Protein AF-A0A6J7JV85-F1 (afdb_monomer)

Organism: NCBI:txid449393

Structure (mmCIF, N/CA/C/O backbone):
data_AF-A0A6J7JV85-F1
#
_entry.id   AF-A0A6J7JV85-F1
#
loop_
_atom_site.group_PDB
_atom_site.id
_atom_site.type_symbol
_atom_site.label_atom_id
_atom_site.label_alt_id
_atom_site.label_comp_id
_atom_site.label_asym_id
_atom_site.label_entity_id
_atom_site.label_seq_id
_atom_site.pdbx_PDB_ins_code
_atom_site.Cartn_x
_atom_site.Cartn_y
_atom_site.Cartn_z
_atom_site.occupancy
_atom_site.B_iso_or_equiv
_atom_site.auth_seq_id
_atom_site.auth_comp_id
_atom_site.auth_asym_id
_atom_site.auth_atom_id
_atom_site.pdbx_PDB_model_num
ATOM 1 N N . MET A 1 1 ? 16.398 16.541 8.990 1.00 49.69 1 MET A N 1
ATOM 2 C CA . MET A 1 1 ? 16.883 16.061 7.675 1.00 49.69 1 MET A CA 1
ATOM 3 C C . MET A 1 1 ? 17.663 14.785 7.930 1.00 49.69 1 MET A C 1
ATOM 5 O O . MET A 1 1 ? 18.345 14.741 8.938 1.00 49.69 1 MET A O 1
ATOM 9 N N . SER A 1 2 ? 17.486 13.748 7.109 1.00 55.44 2 SER A N 1
ATOM 10 C CA . SER A 1 2 ? 18.212 12.475 7.261 1.00 55.44 2 SER A CA 1
ATOM 11 C C . SER A 1 2 ? 19.706 12.682 7.003 1.00 55.44 2 SER A C 1
ATOM 13 O O . SER A 1 2 ? 20.049 13.284 5.987 1.00 55.44 2 SER A O 1
ATOM 15 N N . ASP A 1 3 ? 20.567 12.156 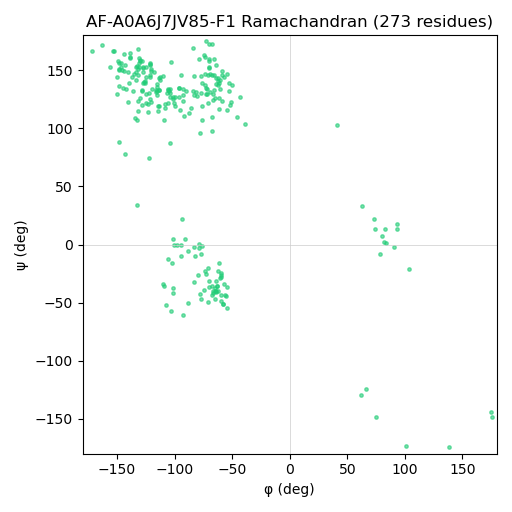7.876 1.00 88.62 3 ASP A N 1
ATOM 16 C CA . ASP A 1 3 ? 22.034 12.201 7.736 1.00 88.62 3 ASP A CA 1
ATOM 17 C C . ASP A 1 3 ? 22.578 11.194 6.702 1.00 88.62 3 ASP A C 1
ATOM 19 O O . ASP A 1 3 ? 23.782 11.135 6.456 1.00 88.62 3 ASP A O 1
ATOM 23 N N . VAL A 1 4 ? 21.703 10.398 6.075 1.00 89.38 4 VAL A N 1
ATOM 24 C CA . VAL A 1 4 ? 22.063 9.410 5.044 1.00 89.38 4 VAL A CA 1
ATOM 25 C C . VAL A 1 4 ? 21.275 9.608 3.739 1.00 89.38 4 VAL A C 1
ATOM 27 O O . VAL A 1 4 ? 20.143 10.116 3.787 1.00 89.38 4 VAL A O 1
ATOM 30 N N . PRO A 1 5 ? 21.838 9.203 2.575 1.00 90.75 5 PRO A N 1
ATOM 31 C CA . PRO A 1 5 ? 21.164 9.290 1.280 1.00 90.75 5 PRO A CA 1
ATOM 32 C C . PRO A 1 5 ? 19.852 8.503 1.240 1.00 90.75 5 PRO A C 1
ATOM 34 O O . PRO A 1 5 ? 19.714 7.457 1.872 1.00 90.75 5 PRO A O 1
ATOM 37 N N . ARG A 1 6 ? 18.898 8.988 0.440 1.00 88.88 6 ARG A N 1
ATOM 38 C CA . ARG A 1 6 ? 17.656 8.272 0.130 1.00 88.88 6 ARG A CA 1
ATOM 39 C C . ARG A 1 6 ? 17.746 7.705 -1.280 1.00 88.88 6 ARG A C 1
ATOM 41 O O . ARG A 1 6 ? 18.130 8.426 -2.199 1.00 88.88 6 ARG A O 1
ATOM 48 N N . LEU A 1 7 ? 17.372 6.437 -1.440 1.00 91.12 7 LEU A N 1
ATOM 49 C CA . LEU A 1 7 ? 17.218 5.827 -2.758 1.00 91.12 7 LEU A CA 1
ATOM 50 C C . LEU A 1 7 ? 16.147 6.593 -3.546 1.00 91.12 7 LEU A C 1
ATOM 52 O O . LEU A 1 7 ? 15.097 6.918 -2.991 1.00 91.12 7 LEU A O 1
ATOM 56 N N . LEU A 1 8 ? 16.436 6.906 -4.811 1.00 92.19 8 LEU A N 1
ATOM 57 C CA . LEU A 1 8 ? 15.551 7.716 -5.650 1.00 92.19 8 LEU A CA 1
ATOM 58 C C . LEU A 1 8 ? 14.839 6.892 -6.731 1.00 92.19 8 LEU A C 1
ATOM 60 O O . LEU A 1 8 ? 13.634 7.024 -6.861 1.00 92.19 8 LEU A O 1
ATOM 64 N N . HIS A 1 9 ? 15.573 6.117 -7.528 1.00 94.50 9 HIS A N 1
ATOM 65 C CA . HIS A 1 9 ? 15.080 5.139 -8.514 1.00 94.50 9 HIS A CA 1
ATOM 66 C C . HIS A 1 9 ? 16.277 4.335 -9.037 1.00 94.50 9 HIS A C 1
ATOM 68 O O . HIS A 1 9 ? 17.430 4.737 -8.845 1.00 94.50 9 HIS A O 1
ATOM 74 N N . THR A 1 10 ? 15.995 3.227 -9.717 1.00 96.12 10 THR A N 1
ATOM 75 C CA . THR A 1 10 ? 16.988 2.467 -10.486 1.00 96.12 10 THR A CA 1
ATOM 76 C C . THR A 1 10 ? 17.173 3.095 -11.868 1.00 96.12 10 THR A C 1
ATOM 78 O O . THR A 1 10 ? 16.218 3.613 -12.451 1.00 96.12 10 THR A O 1
ATOM 81 N N . VAL A 1 11 ? 18.402 3.052 -12.386 1.00 97.69 11 VAL A N 1
ATOM 82 C CA . VAL A 1 11 ? 18.751 3.513 -13.736 1.00 97.69 11 VAL A CA 1
ATOM 83 C C . VAL A 1 11 ? 19.165 2.307 -14.573 1.00 97.69 11 VAL A C 1
ATOM 85 O O . VAL A 1 11 ? 19.948 1.486 -14.094 1.00 97.69 11 VAL A O 1
ATOM 88 N N . LEU A 1 12 ? 18.641 2.198 -15.792 1.00 97.19 12 LEU A N 1
ATOM 89 C CA . LEU A 1 12 ? 18.956 1.133 -16.743 1.00 97.19 12 LEU A CA 1
ATOM 90 C C . LEU A 1 12 ? 19.648 1.720 -17.977 1.00 97.19 12 LEU A C 1
ATOM 92 O O . LEU A 1 12 ? 19.150 2.667 -18.580 1.00 97.19 12 LEU A O 1
ATOM 96 N N . ASP A 1 13 ? 20.789 1.156 -18.359 1.00 97.44 13 ASP A N 1
ATOM 97 C CA . ASP A 1 13 ? 21.521 1.592 -19.552 1.00 97.44 13 ASP A CA 1
ATOM 98 C C . ASP A 1 13 ? 20.870 1.058 -20.835 1.00 97.44 13 ASP A C 1
ATOM 100 O O . ASP A 1 13 ? 20.397 -0.071 -20.867 1.00 97.44 13 ASP A O 1
ATOM 104 N N . ALA A 1 14 ? 20.883 1.803 -21.932 1.00 97.31 14 ALA A N 1
ATOM 105 C CA . ALA A 1 14 ? 20.408 1.309 -23.222 1.00 97.31 14 ALA A CA 1
ATOM 106 C C . ALA A 1 14 ? 21.155 1.970 -24.377 1.00 97.31 14 ALA A C 1
ATOM 108 O O . ALA A 1 14 ? 21.474 3.151 -24.322 1.00 97.31 14 ALA A O 1
ATOM 109 N N . VAL A 1 15 ? 21.404 1.216 -25.451 1.00 97.50 15 VAL A N 1
ATOM 110 C CA . VAL A 1 15 ? 21.909 1.807 -26.703 1.00 97.50 15 VAL A CA 1
ATOM 111 C C . VAL A 1 15 ? 20.788 2.562 -27.423 1.00 97.50 15 VAL A C 1
ATOM 113 O O . VAL A 1 15 ? 21.008 3.647 -27.941 1.00 97.50 15 VAL A O 1
ATOM 116 N N . ASP A 1 16 ? 19.568 2.015 -27.412 1.00 96.69 16 ASP A N 1
ATOM 117 C CA . ASP A 1 16 ? 18.357 2.724 -27.835 1.00 96.69 16 ASP A CA 1
ATOM 118 C C . ASP A 1 16 ? 17.551 3.130 -26.594 1.00 96.69 16 ASP A C 1
ATOM 120 O O . ASP A 1 16 ? 16.680 2.400 -26.111 1.00 96.69 16 ASP A O 1
ATOM 124 N N . VAL A 1 17 ? 17.889 4.302 -26.048 1.00 97.56 17 VAL A N 1
ATOM 125 C CA . VAL A 1 17 ? 17.278 4.860 -24.831 1.00 97.56 17 VAL A CA 1
ATOM 126 C C . VAL A 1 17 ? 15.762 5.013 -24.958 1.00 97.56 17 VAL A C 1
ATOM 128 O O . VAL A 1 17 ? 15.035 4.816 -23.983 1.00 97.56 17 VAL A O 1
ATOM 131 N N . ARG A 1 18 ? 15.257 5.323 -26.161 1.00 97.12 18 ARG A N 1
ATOM 132 C CA . ARG A 1 18 ? 13.826 5.534 -26.383 1.00 97.12 18 ARG A CA 1
ATOM 133 C C . ARG A 1 18 ? 13.083 4.209 -26.442 1.00 97.12 18 ARG A C 1
ATOM 135 O O . ARG A 1 18 ? 12.064 4.093 -25.770 1.00 97.12 18 ARG A O 1
ATOM 142 N N . ALA A 1 19 ? 13.581 3.230 -27.197 1.00 97.12 19 ALA A N 1
ATOM 143 C CA . ALA A 1 19 ? 12.948 1.915 -27.283 1.00 97.12 19 ALA A CA 1
ATOM 144 C C . ALA A 1 19 ? 12.865 1.240 -25.907 1.00 97.12 19 ALA A C 1
ATOM 146 O O . ALA A 1 19 ? 11.812 0.725 -25.533 1.00 97.12 19 ALA A O 1
ATOM 147 N N . GLU A 1 20 ? 13.942 1.314 -25.121 1.00 98.00 20 GLU A N 1
ATOM 148 C CA . GLU A 1 20 ? 13.958 0.763 -23.766 1.00 98.00 20 GLU A CA 1
ATOM 149 C C . GLU A 1 20 ? 12.998 1.520 -22.833 1.00 98.00 20 GLU A C 1
ATOM 151 O O . GLU A 1 20 ? 12.253 0.909 -22.068 1.00 98.00 20 GLU A O 1
ATOM 156 N N . ALA A 1 21 ? 12.953 2.854 -22.914 1.00 98.19 21 ALA A N 1
ATOM 157 C CA . ALA A 1 21 ? 12.017 3.635 -22.112 1.00 98.19 21 ALA A CA 1
ATOM 158 C C . ALA A 1 21 ? 10.554 3.339 -22.459 1.00 98.19 21 ALA A C 1
ATOM 160 O O . ALA A 1 21 ? 9.739 3.243 -21.547 1.00 98.19 21 ALA A O 1
ATOM 161 N N . GLU A 1 22 ? 10.215 3.176 -23.738 1.00 98.25 22 GLU A N 1
ATOM 162 C CA . GLU A 1 22 ? 8.859 2.812 -24.162 1.00 98.25 22 GLU A CA 1
ATOM 163 C C . GLU A 1 22 ? 8.460 1.421 -23.657 1.00 98.25 22 GLU A C 1
ATOM 165 O O . GLU A 1 22 ? 7.344 1.255 -23.163 1.00 98.25 22 GLU A O 1
ATOM 170 N N . PHE A 1 23 ? 9.383 0.452 -23.691 1.00 98.62 23 PHE A N 1
ATOM 171 C CA . PHE A 1 23 ? 9.163 -0.878 -23.124 1.00 98.62 23 PHE A CA 1
ATOM 172 C C . PHE A 1 23 ? 8.744 -0.799 -21.650 1.00 98.62 23 PHE A C 1
ATOM 174 O O . PHE A 1 23 ? 7.685 -1.305 -21.285 1.00 98.62 23 PHE A O 1
ATOM 181 N N . TRP A 1 24 ? 9.528 -0.118 -20.806 1.00 98.44 24 TRP A N 1
ATOM 182 C CA . TRP A 1 24 ? 9.231 -0.008 -19.372 1.00 98.44 24 TRP A CA 1
ATOM 183 C C . TRP A 1 24 ? 8.018 0.870 -19.075 1.00 98.44 24 TRP A C 1
ATOM 185 O O . TRP A 1 24 ? 7.243 0.557 -18.167 1.00 98.44 24 TRP A O 1
ATOM 195 N N . ARG A 1 25 ? 7.837 1.955 -19.841 1.00 98.00 25 ARG A N 1
ATOM 196 C CA . ARG A 1 25 ? 6.689 2.859 -19.725 1.00 98.00 25 ARG A CA 1
ATOM 197 C C . ARG A 1 25 ? 5.393 2.097 -19.934 1.00 98.00 25 ARG A C 1
ATOM 199 O O . ARG A 1 25 ? 4.498 2.170 -19.098 1.00 98.00 25 ARG A O 1
ATOM 206 N N . GLU A 1 26 ? 5.315 1.339 -21.021 1.00 98.12 26 GLU A N 1
ATOM 207 C CA . GLU A 1 26 ? 4.142 0.536 -21.323 1.00 98.12 26 GLU A CA 1
ATOM 208 C C . GLU A 1 26 ? 4.026 -0.646 -20.360 1.00 98.12 26 GLU A C 1
ATOM 210 O O . GLU A 1 26 ? 2.967 -0.822 -19.761 1.00 98.12 26 GLU A O 1
ATOM 215 N N . LEU A 1 27 ? 5.078 -1.439 -20.136 1.00 98.19 27 LEU A N 1
ATOM 216 C CA . LEU A 1 27 ? 4.993 -2.633 -19.289 1.00 98.19 27 LEU A CA 1
ATOM 217 C C . LEU A 1 27 ? 4.469 -2.319 -17.879 1.00 98.19 27 LEU A C 1
ATOM 219 O O . LEU A 1 27 ? 3.584 -3.024 -17.401 1.00 98.19 27 LEU A O 1
ATOM 223 N N . LEU A 1 28 ? 4.968 -1.249 -17.254 1.00 96.19 28 LEU A N 1
ATOM 224 C CA . LEU A 1 28 ? 4.660 -0.891 -15.864 1.00 96.19 28 LEU A CA 1
ATOM 225 C C . LEU A 1 28 ? 3.624 0.237 -15.722 1.00 96.19 28 LEU A C 1
ATOM 227 O O . LEU A 1 28 ? 3.370 0.695 -14.611 1.00 96.19 28 LEU A O 1
ATOM 231 N N . GLY A 1 29 ? 3.036 0.707 -16.827 1.00 95.81 29 GLY A N 1
ATOM 232 C CA . GLY A 1 29 ? 2.051 1.795 -16.804 1.00 95.81 29 GLY A CA 1
ATOM 233 C C . GLY A 1 29 ? 2.610 3.125 -16.283 1.00 95.81 29 GLY A C 1
ATOM 234 O O . GLY A 1 29 ? 1.897 3.879 -15.621 1.00 95.81 29 GLY A O 1
ATOM 235 N N . LEU A 1 30 ? 3.887 3.404 -16.547 1.00 96.88 30 LEU A N 1
ATOM 236 C CA . LEU A 1 30 ? 4.550 4.646 -16.144 1.00 96.88 30 LEU A CA 1
ATOM 237 C C . LEU A 1 30 ? 4.290 5.767 -17.164 1.00 96.88 30 LEU A C 1
ATOM 239 O O . LEU A 1 30 ? 3.815 5.543 -18.278 1.00 96.88 30 LEU A O 1
ATOM 243 N N . ALA A 1 31 ? 4.644 6.994 -16.794 1.00 97.31 31 ALA A N 1
ATOM 244 C CA . ALA A 1 31 ? 4.590 8.169 -17.660 1.00 97.31 31 ALA A CA 1
ATOM 245 C C . ALA A 1 31 ? 5.970 8.820 -17.791 1.00 97.31 31 ALA A C 1
ATOM 247 O O . ALA A 1 31 ? 6.799 8.705 -16.895 1.00 97.31 31 ALA A O 1
ATOM 248 N N . TYR A 1 32 ? 6.230 9.548 -18.876 1.00 98.06 32 TYR A N 1
ATOM 249 C CA . TYR A 1 32 ? 7.432 10.380 -18.931 1.00 98.06 32 TYR A CA 1
ATOM 250 C C . TYR A 1 32 ? 7.358 11.516 -17.911 1.00 98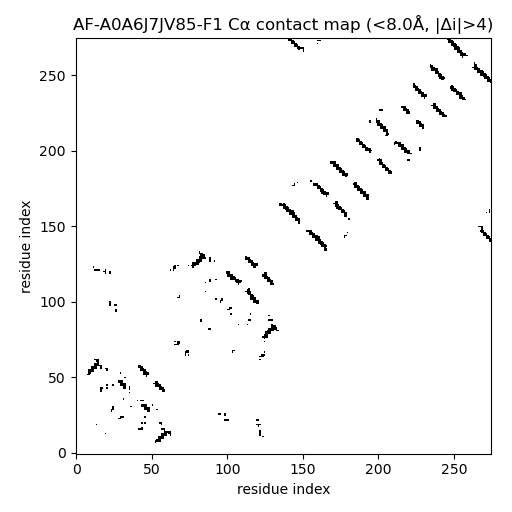.06 32 TYR A C 1
ATOM 252 O O . TYR A 1 32 ? 6.296 12.082 -17.641 1.00 98.06 32 TYR A O 1
ATOM 260 N N . ARG A 1 33 ? 8.513 11.882 -17.356 1.00 96.69 33 ARG A N 1
ATOM 261 C CA . ARG A 1 33 ? 8.661 13.173 -16.690 1.00 96.69 33 ARG A CA 1
ATOM 262 C C . ARG A 1 33 ? 8.437 14.284 -17.725 1.00 96.69 33 ARG A C 1
ATOM 264 O O . ARG A 1 33 ? 9.017 14.197 -18.805 1.00 96.69 33 ARG A O 1
ATOM 271 N N . PRO A 1 34 ? 7.693 15.354 -17.385 1.00 94.00 34 PRO A N 1
ATOM 272 C CA . PRO A 1 34 ? 7.431 16.441 -18.321 1.00 94.00 34 PRO A CA 1
ATOM 273 C C . PRO A 1 34 ? 8.708 16.977 -18.980 1.00 94.00 34 PRO A C 1
ATOM 275 O O . PRO A 1 34 ? 9.624 17.424 -18.285 1.00 94.00 34 PRO A O 1
ATOM 278 N N . GLY A 1 35 ? 8.744 16.947 -20.312 1.00 93.25 35 GLY A N 1
ATOM 279 C CA . GLY A 1 35 ? 9.873 17.369 -21.141 1.00 93.25 35 GLY A CA 1
ATOM 280 C C . GLY A 1 35 ? 10.694 16.212 -21.721 1.00 93.25 35 GLY A C 1
ATOM 281 O O . GLY A 1 35 ? 11.345 16.404 -22.748 1.00 93.25 35 GLY A O 1
ATOM 282 N N . ASP A 1 36 ? 10.632 15.017 -21.128 1.00 95.38 36 ASP A N 1
ATOM 283 C CA . ASP A 1 36 ? 11.376 13.837 -21.592 1.00 95.38 36 ASP A CA 1
ATOM 284 C C . ASP A 1 36 ? 10.701 13.155 -22.807 1.00 95.38 36 ASP A C 1
ATOM 286 O O . ASP A 1 36 ? 11.245 12.216 -23.392 1.00 95.38 36 ASP A O 1
ATOM 290 N N . GLU A 1 37 ? 9.536 13.636 -23.248 1.00 91.88 37 GLU A N 1
ATOM 291 C CA . GLU A 1 37 ? 8.864 13.196 -24.478 1.00 91.88 37 GLU A CA 1
ATOM 292 C C . GLU A 1 37 ? 9.593 13.662 -25.751 1.00 91.88 37 GLU A C 1
ATOM 294 O O . GLU A 1 37 ? 9.385 13.108 -26.831 1.00 91.88 37 GLU A O 1
ATOM 299 N N . ALA A 1 38 ? 10.442 14.689 -25.648 1.00 88.06 38 ALA A N 1
ATOM 300 C CA . ALA A 1 38 ? 11.177 15.229 -26.784 1.00 88.06 38 ALA A CA 1
ATOM 301 C C . ALA A 1 38 ? 12.251 14.253 -27.304 1.00 88.06 38 ALA A C 1
ATOM 303 O O . ALA A 1 38 ? 12.883 13.507 -26.554 1.00 88.06 38 ALA A O 1
ATOM 304 N N . ALA A 1 39 ? 12.488 14.276 -28.618 1.00 85.44 39 ALA A N 1
ATOM 305 C CA . ALA A 1 39 ? 13.532 13.470 -29.246 1.00 85.44 39 ALA A CA 1
ATOM 306 C C . ALA A 1 39 ? 14.946 13.962 -28.878 1.00 85.44 39 ALA A C 1
ATOM 308 O O . ALA A 1 39 ? 15.155 15.154 -28.656 1.00 85.44 39 ALA A O 1
ATOM 309 N N . GLY A 1 40 ? 15.922 13.045 -28.892 1.00 83.06 40 GLY A N 1
ATOM 310 C CA . GLY A 1 40 ? 17.346 13.359 -28.710 1.00 83.06 40 GLY A CA 1
ATOM 311 C C . GLY A 1 40 ? 17.812 13.515 -27.260 1.00 83.06 40 GLY A C 1
ATOM 312 O O . GLY A 1 40 ? 18.898 14.039 -27.041 1.00 83.06 40 GLY A O 1
ATOM 313 N N . ALA A 1 41 ? 17.001 13.100 -26.285 1.00 89.69 41 ALA A N 1
ATOM 314 C CA . ALA A 1 41 ? 17.426 12.997 -24.894 1.00 89.69 41 ALA A CA 1
ATOM 315 C C . ALA A 1 41 ? 18.197 11.688 -24.662 1.00 89.69 41 ALA A C 1
ATOM 317 O O . ALA A 1 41 ? 17.704 10.622 -25.022 1.00 89.69 41 ALA A O 1
ATOM 318 N N . ASP A 1 42 ? 19.355 11.801 -24.017 1.00 94.06 42 ASP A N 1
ATOM 319 C CA . ASP A 1 42 ? 20.240 10.709 -23.586 1.00 94.06 42 ASP A CA 1
ATOM 320 C C . ASP A 1 42 ? 19.884 10.181 -22.182 1.00 94.06 42 ASP A C 1
ATOM 322 O O . ASP A 1 42 ? 20.442 9.197 -21.701 1.00 94.06 42 ASP A O 1
ATOM 326 N N . TRP A 1 43 ? 18.935 10.832 -21.507 1.00 97.69 43 TRP A N 1
ATOM 327 C CA . TRP A 1 43 ? 18.444 10.459 -20.189 1.00 97.69 43 TRP A CA 1
ATOM 328 C C . TRP A 1 43 ? 16.934 10.657 -20.104 1.00 97.69 43 TRP A C 1
ATOM 330 O O . TRP A 1 43 ? 16.436 11.776 -20.244 1.00 97.69 43 TRP A O 1
ATOM 340 N N . LEU A 1 44 ? 16.203 9.592 -19.779 1.00 98.44 44 LEU A N 1
ATOM 341 C CA . LEU A 1 44 ? 14.743 9.602 -19.674 1.00 98.44 44 LEU A CA 1
ATOM 342 C C . LEU A 1 44 ? 14.299 9.172 -18.283 1.00 98.44 44 LEU A C 1
ATOM 344 O O . LEU A 1 44 ? 14.739 8.143 -17.782 1.00 98.44 44 LEU A O 1
ATOM 348 N N . VAL A 1 45 ? 13.411 9.938 -17.651 1.00 98.31 45 VAL A N 1
ATOM 349 C CA . VAL A 1 45 ? 12.825 9.593 -16.350 1.00 98.31 45 VAL A CA 1
ATOM 350 C C . VAL A 1 45 ? 11.378 9.158 -16.537 1.00 98.31 45 VAL A C 1
ATOM 352 O O . VAL A 1 45 ? 10.580 9.869 -17.147 1.00 98.31 45 VAL A O 1
ATOM 355 N N . LEU A 1 46 ? 11.040 8.010 -15.954 1.00 98.19 46 LEU A N 1
ATOM 356 C CA . LEU A 1 46 ? 9.696 7.456 -15.904 1.00 98.19 46 LEU A CA 1
ATOM 357 C C . LEU A 1 46 ? 9.102 7.641 -14.504 1.00 98.19 46 LEU A C 1
ATOM 359 O O . LEU A 1 46 ? 9.748 7.364 -13.488 1.00 98.19 46 LEU A O 1
ATOM 363 N N . LEU A 1 47 ? 7.869 8.129 -14.460 1.00 97.06 47 LEU A N 1
ATOM 364 C CA . LEU A 1 47 ? 7.115 8.453 -13.262 1.00 97.06 47 LEU A CA 1
ATOM 365 C C . LEU A 1 47 ? 5.963 7.469 -13.050 1.00 97.06 47 LEU A C 1
ATOM 367 O O . LEU A 1 47 ? 5.337 7.032 -14.014 1.00 97.06 47 LEU A O 1
ATOM 371 N N . ASP A 1 48 ? 5.667 7.158 -11.793 1.00 91.88 48 ASP A N 1
ATOM 372 C CA . ASP A 1 48 ? 4.457 6.432 -11.408 1.00 91.88 48 ASP A CA 1
ATOM 373 C C . ASP A 1 48 ? 3.196 7.315 -11.519 1.00 91.88 48 ASP A C 1
ATOM 375 O O . ASP A 1 48 ? 3.266 8.520 -11.785 1.00 91.88 48 ASP A O 1
ATOM 379 N N . GLY A 1 49 ? 2.018 6.724 -11.288 1.00 80.00 49 GLY A N 1
ATOM 380 C CA . GLY A 1 49 ? 0.734 7.435 -11.351 1.00 80.00 49 GLY A CA 1
ATOM 381 C C . GLY A 1 49 ? 0.573 8.583 -10.340 1.00 80.00 49 GLY A C 1
ATOM 382 O O . GLY A 1 49 ? -0.303 9.427 -10.518 1.00 80.00 49 GLY A O 1
ATOM 383 N N . GLY A 1 50 ? 1.413 8.645 -9.301 1.00 80.69 50 GLY A N 1
ATOM 384 C CA . GLY A 1 50 ? 1.478 9.739 -8.328 1.00 80.69 50 GLY A CA 1
ATOM 385 C C . GLY A 1 50 ? 2.520 10.813 -8.667 1.00 80.69 50 GLY A C 1
ATOM 386 O O . GLY A 1 50 ? 2.666 11.777 -7.915 1.00 80.69 50 GLY A O 1
ATOM 387 N N . GLY A 1 51 ? 3.251 10.666 -9.777 1.00 83.62 51 GLY A N 1
ATOM 388 C CA . GLY A 1 51 ? 4.344 11.555 -10.174 1.00 83.62 51 GLY A CA 1
ATOM 389 C C . GLY A 1 51 ? 5.673 11.279 -9.459 1.00 83.62 51 GLY A C 1
ATOM 390 O O . GLY A 1 51 ? 6.622 12.054 -9.613 1.00 83.62 51 GLY A O 1
ATOM 391 N N . GLY A 1 52 ? 5.762 10.198 -8.677 1.00 91.06 52 GLY A N 1
ATOM 392 C CA . GLY A 1 52 ? 7.005 9.708 -8.088 1.00 91.06 52 GLY A CA 1
ATOM 393 C C . GLY A 1 52 ? 7.929 9.123 -9.156 1.00 91.06 52 GLY A C 1
ATOM 394 O O . GLY A 1 52 ? 7.472 8.663 -10.194 1.00 91.06 52 GLY A O 1
ATOM 395 N N . ARG A 1 53 ? 9.250 9.158 -8.941 1.00 94.62 53 ARG A N 1
ATOM 396 C CA . ARG A 1 53 ? 10.212 8.566 -9.888 1.00 94.62 53 ARG A CA 1
ATOM 397 C C . ARG A 1 53 ? 10.211 7.043 -9.745 1.00 94.62 53 ARG A C 1
ATOM 399 O O . ARG A 1 53 ? 10.569 6.553 -8.681 1.00 94.62 53 ARG A O 1
ATOM 406 N N . GLY A 1 54 ? 9.868 6.329 -10.817 1.00 94.81 54 GLY A N 1
ATOM 407 C CA . GLY A 1 54 ? 9.894 4.865 -10.864 1.00 94.81 54 GLY A CA 1
ATOM 408 C C . GLY A 1 54 ? 11.222 4.327 -11.395 1.00 94.81 54 GLY A C 1
ATOM 409 O O . GLY A 1 54 ? 11.955 3.640 -10.687 1.00 94.81 54 GLY A O 1
ATOM 410 N N . LEU A 1 55 ? 11.561 4.689 -12.633 1.00 97.56 55 LEU A N 1
ATOM 411 C CA . LEU A 1 55 ? 12.774 4.251 -13.330 1.00 97.56 55 LEU A CA 1
ATOM 412 C C . LEU A 1 55 ? 13.404 5.411 -14.102 1.00 97.56 55 LEU A C 1
ATOM 414 O O . LEU A 1 55 ? 12.743 6.403 -14.410 1.00 97.56 55 LEU A O 1
ATOM 418 N N . ALA A 1 56 ? 14.681 5.282 -14.442 1.00 98.25 56 ALA A N 1
ATOM 419 C CA . ALA A 1 56 ? 15.295 6.103 -15.475 1.00 98.25 56 ALA A CA 1
ATOM 420 C C . ALA A 1 56 ? 16.077 5.241 -16.460 1.00 98.25 56 ALA A C 1
ATOM 422 O O . ALA A 1 56 ? 16.596 4.190 -16.089 1.00 98.25 56 ALA A O 1
ATOM 423 N N . ILE A 1 57 ? 16.165 5.703 -17.701 1.00 98.44 57 ILE A N 1
ATOM 424 C CA . ILE A 1 57 ? 16.933 5.061 -18.763 1.00 98.44 57 ILE A CA 1
ATOM 425 C C . ILE A 1 57 ? 18.049 6.012 -19.187 1.00 98.44 57 ILE A C 1
ATOM 427 O O . ILE A 1 57 ? 17.792 7.201 -19.389 1.00 98.44 57 ILE A O 1
ATOM 431 N N . GLN A 1 58 ? 19.268 5.492 -19.300 1.00 98.25 58 GLN A N 1
ATOM 432 C CA . GLN A 1 58 ? 20.459 6.237 -19.702 1.00 98.25 58 GLN A CA 1
ATOM 433 C C . GLN A 1 58 ? 20.996 5.687 -21.025 1.00 98.25 58 GLN A C 1
ATOM 435 O O . GLN A 1 58 ? 21.180 4.481 -21.170 1.00 98.25 58 GLN A O 1
ATOM 440 N N . GLU A 1 59 ? 21.274 6.565 -21.982 1.00 98.25 59 GLU A N 1
ATOM 441 C CA . GLU A 1 59 ? 21.906 6.197 -23.243 1.00 98.25 59 GLU A CA 1
ATOM 442 C C . GLU A 1 59 ? 23.385 5.845 -23.033 1.00 98.25 59 GLU A C 1
ATOM 444 O O . GLU A 1 59 ? 24.130 6.568 -22.367 1.00 98.25 59 GLU A O 1
ATOM 449 N N . VAL A 1 60 ? 23.826 4.737 -23.628 1.00 98.06 60 VAL A N 1
ATOM 450 C CA . VAL A 1 60 ? 25.233 4.321 -23.650 1.00 98.06 60 VAL A CA 1
ATOM 451 C C . VAL A 1 60 ? 25.652 3.907 -25.057 1.00 98.06 60 VAL A C 1
ATOM 453 O O . VAL A 1 60 ? 24.867 3.350 -25.815 1.00 98.06 60 VAL A O 1
ATOM 456 N N . GLU A 1 61 ? 26.924 4.118 -25.401 1.00 97.25 61 GLU A N 1
ATOM 457 C CA . GLU A 1 61 ? 27.452 3.771 -26.732 1.00 97.25 61 GLU A CA 1
ATOM 458 C C . GLU A 1 61 ? 27.400 2.259 -27.010 1.00 97.25 61 GLU A C 1
ATOM 460 O O . GLU A 1 61 ? 27.160 1.823 -28.136 1.00 97.25 61 GLU A O 1
ATOM 465 N N . ALA A 1 62 ? 27.629 1.446 -25.978 1.00 96.31 62 ALA A N 1
ATOM 466 C CA . ALA A 1 62 ? 27.604 -0.000 -26.083 1.00 96.31 62 ALA A CA 1
ATOM 467 C C . ALA A 1 62 ? 27.124 -0.629 -24.778 1.00 96.31 62 ALA A C 1
ATOM 469 O O . ALA A 1 62 ? 27.596 -0.290 -23.694 1.00 96.31 62 ALA A O 1
ATOM 470 N N . LEU A 1 63 ? 26.247 -1.620 -24.910 1.00 93.38 63 LEU A N 1
ATOM 471 C CA . LEU A 1 63 ? 25.782 -2.449 -23.810 1.00 93.38 63 LEU A CA 1
ATOM 472 C C . LEU A 1 63 ? 25.924 -3.915 -24.210 1.00 93.38 63 LEU A C 1
ATOM 474 O O . LEU A 1 63 ? 25.456 -4.325 -25.269 1.00 93.38 63 LEU A O 1
ATOM 478 N N . THR A 1 64 ? 26.605 -4.708 -23.382 1.00 89.56 64 THR A N 1
ATOM 479 C CA . THR A 1 64 ? 26.724 -6.151 -23.624 1.00 89.56 64 THR A CA 1
ATOM 480 C C . THR A 1 64 ? 25.508 -6.852 -23.023 1.00 89.56 64 THR A C 1
ATOM 482 O O . THR A 1 64 ? 25.366 -6.813 -21.800 1.00 89.56 64 THR A O 1
ATOM 485 N N . PRO A 1 65 ? 24.664 -7.529 -23.825 1.00 83.12 65 PRO A N 1
ATOM 486 C CA . PRO A 1 65 ? 23.490 -8.204 -23.295 1.00 83.12 65 PRO A CA 1
ATOM 487 C C . PRO A 1 65 ? 23.872 -9.305 -22.310 1.00 83.12 65 PRO A C 1
ATOM 489 O O . PRO A 1 65 ? 24.852 -10.038 -22.506 1.00 83.12 65 PRO A O 1
ATOM 492 N N . THR A 1 66 ? 23.062 -9.461 -21.267 1.00 86.00 66 THR A N 1
ATOM 493 C CA . THR A 1 66 ? 23.215 -10.579 -20.341 1.00 86.00 66 THR A CA 1
ATOM 494 C C . THR A 1 66 ? 23.008 -11.918 -21.051 1.00 86.00 66 THR A C 1
ATOM 496 O O . THR A 1 66 ? 22.118 -12.094 -21.890 1.00 86.00 66 THR A O 1
ATOM 499 N N . ARG A 1 67 ? 23.829 -12.901 -20.678 1.00 87.38 67 ARG A N 1
ATOM 500 C CA . ARG A 1 67 ? 23.655 -14.302 -21.090 1.00 87.38 67 ARG A CA 1
ATOM 501 C C . ARG A 1 67 ? 22.957 -15.140 -20.028 1.00 87.38 67 ARG A C 1
ATOM 503 O O . ARG A 1 67 ? 22.774 -16.333 -20.240 1.00 87.38 67 ARG A O 1
ATOM 510 N N . TRP A 1 68 ? 22.597 -14.545 -18.892 1.00 91.75 68 TRP A N 1
ATOM 511 C CA . TRP A 1 68 ? 21.776 -15.223 -17.898 1.00 91.75 68 TRP A CA 1
ATOM 512 C C . TRP A 1 68 ? 20.500 -15.780 -18.572 1.00 91.75 68 TRP A C 1
ATOM 514 O O . TRP A 1 68 ? 19.944 -15.101 -19.448 1.00 91.75 68 TRP A O 1
ATOM 524 N N . PRO A 1 69 ? 20.054 -17.008 -18.235 1.00 90.56 69 PRO A N 1
ATOM 525 C CA . PRO A 1 69 ? 20.502 -17.875 -17.136 1.00 90.56 69 PRO A CA 1
ATOM 526 C C . PRO A 1 69 ? 21.594 -18.896 -17.509 1.00 90.56 69 PRO A C 1
ATOM 528 O O . PRO A 1 69 ? 21.739 -19.915 -16.833 1.00 90.56 69 PRO A O 1
ATOM 531 N N . ALA A 1 70 ? 22.364 -18.674 -18.582 1.00 89.88 70 ALA A N 1
ATOM 532 C CA . ALA A 1 70 ? 23.389 -19.625 -19.010 1.00 89.88 70 ALA A CA 1
ATOM 533 C C . ALA A 1 70 ? 24.421 -19.925 -17.895 1.00 89.88 70 ALA A C 1
ATOM 535 O O . ALA A 1 70 ? 24.812 -19.017 -17.150 1.00 89.88 70 ALA A O 1
ATOM 536 N N . PRO A 1 71 ? 24.923 -21.174 -17.791 1.00 89.94 71 PRO A N 1
ATOM 537 C CA . PRO A 1 71 ? 25.935 -21.538 -16.803 1.00 89.94 71 PRO A CA 1
ATOM 538 C C . PRO A 1 71 ? 27.152 -20.605 -16.844 1.00 89.94 71 PRO A C 1
ATOM 540 O O . PRO A 1 71 ? 27.703 -20.338 -17.910 1.00 89.94 71 PRO A O 1
ATOM 543 N N . GLY A 1 72 ? 27.579 -20.114 -15.678 1.00 89.31 72 GLY A N 1
ATOM 544 C CA . GLY A 1 72 ? 28.700 -19.172 -15.563 1.00 89.31 72 GLY A CA 1
ATOM 545 C C . GLY A 1 72 ? 28.350 -17.703 -15.835 1.00 89.31 72 GLY A C 1
ATOM 546 O O . GLY A 1 72 ? 29.238 -16.858 -15.760 1.00 89.31 72 GLY A O 1
ATOM 547 N N . HIS A 1 73 ? 27.080 -17.383 -16.099 1.00 87.56 73 HIS A N 1
ATOM 548 C CA . HIS A 1 73 ? 26.595 -16.021 -16.330 1.00 87.56 73 HIS A CA 1
ATOM 549 C C . HIS A 1 73 ? 25.481 -15.660 -15.329 1.00 87.56 73 HIS A C 1
ATOM 551 O O . HIS A 1 73 ? 24.309 -15.670 -15.705 1.00 87.56 73 HIS A O 1
ATOM 557 N N . PRO A 1 74 ? 25.807 -15.383 -14.048 1.00 83.81 74 PRO A N 1
ATOM 558 C CA . PRO A 1 74 ? 24.809 -14.950 -13.068 1.00 83.81 74 PRO A CA 1
ATOM 559 C C . PRO A 1 74 ? 24.199 -13.597 -13.465 1.00 83.81 74 PRO A C 1
ATOM 561 O O . PRO A 1 74 ? 24.845 -12.798 -14.148 1.00 83.81 74 PRO A O 1
ATOM 564 N N . SER A 1 75 ? 22.973 -13.319 -13.013 1.00 78.75 75 SER A N 1
ATOM 565 C CA . SER A 1 75 ? 22.431 -11.963 -13.080 1.00 78.75 75 SER A CA 1
ATOM 566 C C . SER A 1 75 ? 23.244 -11.071 -12.136 1.00 78.75 75 SER A C 1
ATOM 568 O O . SER A 1 75 ? 23.501 -11.426 -10.987 1.00 78.75 75 SER A O 1
ATOM 570 N N . VAL A 1 76 ? 23.711 -9.928 -12.643 1.00 79.75 76 VAL A N 1
ATOM 571 C CA . VAL A 1 76 ? 24.425 -8.927 -11.826 1.00 79.75 76 VAL A CA 1
ATOM 572 C C . VAL A 1 76 ? 23.424 -8.023 -11.100 1.00 79.75 76 VAL A C 1
ATOM 574 O O . VAL A 1 76 ? 23.684 -7.577 -9.988 1.00 79.75 76 VAL A O 1
ATOM 5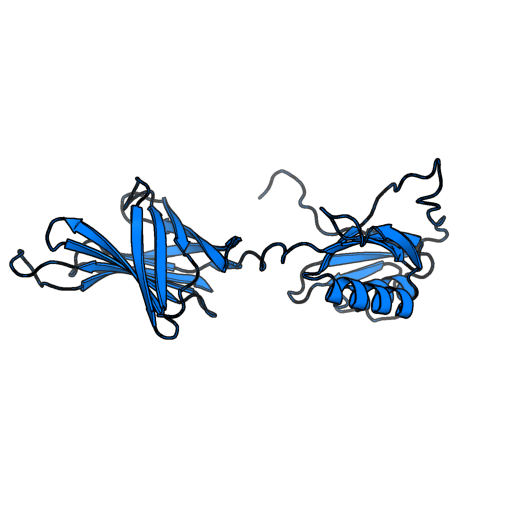77 N N . SER A 1 77 ? 22.272 -7.783 -11.726 1.00 86.88 77 SER A N 1
ATOM 578 C CA . SER A 1 77 ? 21.113 -7.078 -11.184 1.00 86.88 77 SER A CA 1
ATOM 579 C C . SER A 1 77 ? 19.868 -7.527 -11.955 1.00 86.88 77 SER A C 1
ATOM 581 O O . SER A 1 77 ? 19.983 -7.931 -13.117 1.00 86.88 77 SER A O 1
ATOM 583 N N . HIS A 1 78 ? 18.703 -7.471 -11.317 1.00 92.19 78 HIS A N 1
ATOM 584 C CA . HIS A 1 78 ? 17.403 -7.639 -11.962 1.00 92.19 78 HIS A CA 1
ATOM 585 C C . HIS A 1 78 ? 16.333 -6.822 -11.234 1.00 92.19 78 HIS A C 1
ATOM 587 O O . HIS A 1 78 ? 16.515 -6.458 -10.070 1.00 92.19 78 HIS A O 1
ATOM 593 N N . LEU A 1 79 ? 15.245 -6.515 -11.937 1.00 95.06 79 LEU A N 1
ATOM 594 C CA . LEU A 1 79 ? 14.050 -5.925 -11.339 1.00 95.06 79 LEU A CA 1
ATOM 595 C C . LEU A 1 79 ? 13.034 -7.020 -11.018 1.00 95.06 79 LEU A C 1
ATOM 597 O O . LEU A 1 79 ? 12.748 -7.865 -11.8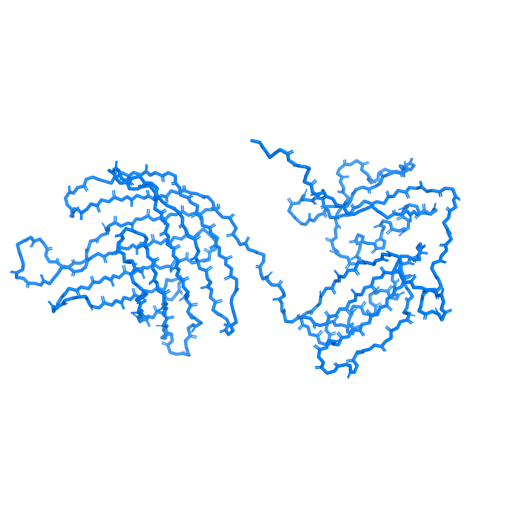59 1.00 95.06 79 LEU A O 1
ATOM 601 N N . ASP A 1 80 ? 12.457 -6.961 -9.827 1.00 94.81 80 ASP A N 1
ATOM 602 C CA . ASP A 1 80 ? 11.400 -7.865 -9.392 1.00 94.81 80 ASP A CA 1
ATOM 603 C C . ASP A 1 80 ? 10.055 -7.137 -9.436 1.00 94.81 80 ASP A C 1
ATOM 605 O O . ASP A 1 80 ? 9.901 -6.041 -8.891 1.00 94.81 80 ASP A O 1
ATOM 609 N N . THR A 1 81 ? 9.084 -7.738 -10.120 1.00 94.88 81 THR A N 1
ATOM 610 C CA . THR A 1 81 ? 7.730 -7.205 -10.298 1.00 94.88 81 THR A CA 1
ATOM 611 C C . THR A 1 81 ? 6.705 -8.290 -10.003 1.00 94.88 81 THR A C 1
ATOM 613 O O . THR A 1 81 ? 6.993 -9.481 -10.140 1.00 94.88 81 THR A O 1
ATOM 616 N N . THR A 1 82 ? 5.507 -7.892 -9.585 1.00 93.69 82 THR A N 1
ATOM 617 C CA . THR A 1 82 ? 4.477 -8.831 -9.144 1.00 93.69 82 THR A CA 1
ATOM 618 C C . THR A 1 82 ? 3.153 -8.622 -9.852 1.00 93.69 82 THR A C 1
ATOM 620 O O . THR A 1 82 ? 2.806 -7.521 -10.277 1.00 93.69 82 THR A O 1
ATOM 623 N N . VAL A 1 83 ? 2.404 -9.714 -9.935 1.00 92.31 83 VAL A N 1
ATOM 624 C CA . VAL A 1 83 ? 0.992 -9.764 -10.317 1.00 92.31 83 VAL A CA 1
ATOM 625 C C . VAL A 1 83 ? 0.235 -10.584 -9.276 1.00 92.31 83 VAL A C 1
ATOM 627 O O . VAL A 1 83 ? 0.840 -11.390 -8.567 1.00 92.31 83 VAL A O 1
ATOM 630 N N . ALA A 1 84 ? -1.078 -10.389 -9.162 1.00 87.62 84 ALA A N 1
ATOM 631 C CA . ALA A 1 84 ? -1.869 -10.991 -8.093 1.00 87.62 84 ALA A CA 1
ATOM 632 C C . ALA A 1 84 ? -2.224 -12.459 -8.362 1.00 87.62 84 ALA A C 1
ATOM 634 O O . ALA A 1 84 ? -2.474 -13.219 -7.423 1.00 87.62 84 ALA A O 1
ATOM 635 N N . THR A 1 85 ? -2.288 -12.862 -9.634 1.00 89.38 85 THR A N 1
ATOM 636 C CA . THR A 1 85 ? -2.781 -14.185 -10.045 1.00 89.38 85 THR A CA 1
ATOM 637 C C . THR A 1 85 ? -1.935 -14.809 -11.152 1.00 89.38 85 THR A C 1
ATOM 639 O O . THR A 1 85 ? -1.150 -14.138 -11.820 1.00 89.38 85 THR A O 1
ATOM 642 N N . ARG A 1 86 ? -2.108 -16.118 -11.367 1.00 91.31 86 ARG A N 1
ATOM 643 C CA . ARG A 1 86 ? -1.455 -16.842 -12.469 1.00 91.31 86 ARG A CA 1
ATOM 644 C C . ARG A 1 86 ? -1.995 -16.393 -13.825 1.00 91.31 86 ARG A C 1
ATOM 646 O O . ARG A 1 86 ? -1.231 -16.262 -14.769 1.00 91.31 86 ARG A O 1
ATOM 653 N N . GLU A 1 87 ? -3.284 -16.088 -13.896 1.00 92.75 87 GLU A N 1
ATOM 654 C CA . GLU A 1 87 ? -3.929 -15.547 -15.088 1.00 92.75 87 GLU A CA 1
ATOM 655 C C . GLU A 1 87 ? -3.338 -14.181 -15.473 1.00 92.75 87 GLU A C 1
ATOM 657 O O . GLU A 1 87 ? -3.093 -13.911 -16.647 1.00 92.75 87 GLU A O 1
ATOM 662 N N . GLU A 1 88 ? -3.048 -13.326 -14.489 1.00 94.50 88 GLU A N 1
ATOM 663 C CA . GLU A 1 88 ? -2.338 -12.065 -14.730 1.00 94.50 88 GLU A CA 1
ATOM 664 C C . GLU A 1 88 ? -0.867 -12.282 -15.105 1.00 94.50 88 GLU A C 1
ATOM 666 O O . GLU A 1 88 ? -0.331 -11.506 -15.893 1.00 94.50 88 GLU A O 1
ATOM 671 N N . LEU A 1 89 ? -0.217 -13.337 -14.599 1.00 96.50 89 LEU A N 1
ATOM 672 C CA . LEU A 1 89 ? 1.137 -13.711 -15.024 1.00 96.50 89 LEU A CA 1
ATOM 673 C C . LEU A 1 89 ? 1.164 -14.139 -16.499 1.00 96.50 89 LEU A C 1
ATOM 675 O O . LEU A 1 89 ? 2.109 -13.804 -17.215 1.00 96.50 89 LEU A O 1
ATOM 679 N N . ASP A 1 90 ? 0.129 -14.833 -16.970 1.00 97.25 90 ASP A N 1
ATOM 680 C CA . ASP A 1 90 ? -0.038 -15.174 -18.387 1.00 97.25 90 ASP A CA 1
ATOM 681 C C . ASP A 1 90 ? -0.301 -13.929 -19.244 1.00 97.25 90 ASP A C 1
ATOM 683 O O . ASP A 1 90 ? 0.343 -13.739 -20.274 1.00 97.25 90 ASP A O 1
ATOM 687 N N . ALA A 1 91 ? -1.157 -13.012 -18.787 1.00 97.31 91 ALA A N 1
ATOM 688 C CA . ALA A 1 91 ? -1.368 -11.738 -19.478 1.00 97.31 91 ALA A CA 1
ATOM 689 C C . ALA A 1 91 ? -0.093 -10.867 -19.519 1.00 97.31 91 ALA A C 1
ATOM 691 O O . ALA A 1 91 ? 0.164 -10.166 -20.502 1.00 97.31 91 ALA A O 1
ATOM 692 N N . ALA A 1 92 ? 0.716 -10.904 -18.456 1.00 97.50 92 ALA A N 1
ATOM 693 C CA . ALA A 1 92 ? 1.998 -10.214 -18.403 1.00 97.50 92 ALA A CA 1
ATOM 694 C C . ALA A 1 92 ? 3.005 -10.808 -19.398 1.00 97.50 92 ALA A C 1
ATOM 696 O O . ALA A 1 92 ? 3.698 -10.038 -20.059 1.00 97.50 92 ALA A O 1
ATOM 697 N N . ASP A 1 93 ? 3.057 -12.135 -19.554 1.00 98.38 93 ASP A N 1
ATOM 698 C CA . ASP A 1 93 ? 3.898 -12.802 -20.563 1.00 98.38 93 ASP A CA 1
ATOM 699 C C . ASP A 1 93 ? 3.562 -12.314 -21.978 1.00 98.38 93 ASP A C 1
ATOM 701 O O . ASP A 1 93 ? 4.434 -11.803 -22.687 1.00 98.38 93 ASP A O 1
ATOM 705 N N . GLU A 1 94 ? 2.277 -12.335 -22.349 1.00 98.31 94 GLU A N 1
ATOM 706 C CA . GLU A 1 94 ? 1.820 -11.823 -23.646 1.00 98.31 94 GLU A CA 1
ATOM 707 C C . GLU A 1 94 ? 2.230 -10.357 -23.863 1.00 98.31 94 GLU A C 1
ATOM 709 O O . GLU A 1 94 ? 2.715 -9.989 -24.939 1.00 98.31 94 GLU A O 1
ATOM 714 N N . ARG A 1 95 ? 2.081 -9.514 -22.830 1.00 98.31 95 ARG A N 1
ATOM 715 C CA . ARG A 1 95 ? 2.462 -8.094 -22.877 1.00 98.31 95 ARG A CA 1
ATOM 716 C C . ARG A 1 95 ? 3.969 -7.915 -23.051 1.00 98.31 95 ARG A C 1
ATOM 718 O O . ARG A 1 95 ? 4.379 -7.113 -23.887 1.00 98.31 95 ARG A O 1
ATOM 725 N N . VAL A 1 96 ? 4.787 -8.636 -22.285 1.00 98.62 96 VAL A N 1
ATOM 726 C CA . VAL A 1 96 ? 6.253 -8.542 -22.352 1.00 98.62 96 VAL A CA 1
ATOM 727 C C . VAL A 1 96 ? 6.745 -8.896 -23.752 1.00 98.62 96 VAL A C 1
ATOM 729 O O . VAL A 1 96 ? 7.507 -8.129 -24.345 1.00 98.62 96 VAL A O 1
ATOM 732 N N . LEU A 1 97 ? 6.274 -10.016 -24.303 1.00 98.50 97 LEU A N 1
ATOM 733 C CA . LEU A 1 97 ? 6.673 -10.473 -25.634 1.00 98.50 97 LEU A CA 1
ATOM 734 C C . LEU A 1 97 ? 6.219 -9.495 -26.727 1.00 98.50 97 LEU A C 1
ATOM 736 O O . LEU A 1 97 ? 6.984 -9.190 -27.642 1.00 98.50 97 LEU A O 1
ATOM 740 N N . ALA A 1 98 ? 5.005 -8.947 -26.616 1.00 98.31 98 ALA A N 1
ATOM 741 C CA . ALA A 1 98 ? 4.489 -7.960 -27.565 1.00 98.31 98 ALA A CA 1
ATOM 742 C C . ALA A 1 98 ? 5.290 -6.645 -27.569 1.00 98.31 98 ALA A C 1
ATOM 744 O O . ALA A 1 98 ? 5.405 -6.001 -28.612 1.00 98.31 98 ALA A O 1
ATOM 745 N N . LEU A 1 99 ? 5.860 -6.253 -26.425 1.00 98.44 99 LEU A N 1
ATOM 746 C CA . LEU A 1 99 ? 6.701 -5.060 -26.289 1.00 98.44 99 LEU A CA 1
ATOM 747 C C . LEU A 1 99 ? 8.166 -5.296 -26.708 1.00 98.44 99 LEU A C 1
ATOM 749 O O . LEU A 1 99 ? 8.959 -4.357 -26.699 1.00 98.44 99 LEU A O 1
ATOM 753 N N . GLY A 1 100 ? 8.532 -6.520 -27.103 1.00 97.81 100 GLY A N 1
ATOM 754 C CA . GLY A 1 100 ? 9.885 -6.869 -27.548 1.00 97.81 100 GLY A CA 1
ATOM 755 C C . GLY A 1 100 ? 10.803 -7.403 -26.448 1.00 97.81 100 GLY A C 1
ATOM 756 O O . GLY A 1 100 ? 12.011 -7.494 -26.663 1.00 97.81 100 GLY A O 1
ATOM 757 N N . GLY A 1 101 ? 10.253 -7.759 -25.285 1.00 97.44 101 GLY A N 1
ATOM 758 C CA . GLY A 1 101 ? 10.975 -8.524 -24.274 1.00 97.44 101 GLY A CA 1
ATOM 759 C C . GLY A 1 101 ? 11.144 -9.991 -24.677 1.00 97.44 101 GLY A C 1
ATOM 760 O O . GLY A 1 101 ? 10.438 -10.515 -25.538 1.00 97.44 101 GLY A O 1
ATOM 761 N N . GLU A 1 102 ? 12.088 -10.670 -24.034 1.00 97.38 102 GLU A N 1
ATOM 762 C CA . GLU A 1 102 ? 12.439 -12.065 -24.305 1.00 97.38 102 GLU A CA 1
ATOM 763 C C . GLU A 1 102 ? 12.254 -12.911 -23.044 1.00 97.38 102 GLU A C 1
ATOM 765 O O . GLU A 1 102 ? 12.863 -12.619 -22.016 1.00 97.38 102 GLU A O 1
ATOM 770 N N . LEU A 1 103 ? 11.471 -13.990 -23.115 1.00 97.50 103 LEU A N 1
ATOM 771 C CA . LEU A 1 103 ? 11.389 -14.976 -22.035 1.00 97.50 103 LEU A CA 1
ATOM 772 C C . LEU A 1 103 ? 12.730 -15.708 -21.883 1.00 97.50 103 LEU A C 1
ATOM 774 O O . LEU A 1 103 ? 13.241 -16.308 -22.828 1.00 97.50 103 LEU A O 1
ATOM 778 N N . ARG A 1 104 ? 13.295 -15.677 -20.674 1.00 95.50 104 ARG A N 1
ATOM 779 C CA . ARG A 1 104 ? 14.600 -16.273 -20.346 1.00 95.50 104 ARG A CA 1
ATOM 780 C C . ARG A 1 104 ? 14.488 -17.513 -19.477 1.00 95.50 104 ARG A C 1
ATOM 782 O O . ARG A 1 104 ? 15.289 -18.435 -19.626 1.00 95.50 104 ARG A O 1
ATOM 789 N N . LEU A 1 105 ? 13.526 -17.531 -18.563 1.00 95.25 105 LEU A N 1
ATOM 790 C CA . LEU A 1 105 ? 13.295 -18.648 -17.660 1.00 95.25 105 LEU A CA 1
ATOM 791 C C . LEU A 1 105 ? 11.813 -18.719 -17.307 1.00 95.25 105 LEU A C 1
ATOM 793 O O . LEU A 1 105 ? 11.242 -17.728 -16.864 1.00 95.25 105 LEU A O 1
ATOM 797 N N . ASP A 1 106 ? 11.226 -19.903 -17.449 1.00 96.94 106 ASP A N 1
ATOM 798 C CA . ASP A 1 106 ? 9.870 -20.182 -16.992 1.00 96.94 106 ASP A CA 1
ATOM 799 C C . ASP A 1 106 ? 9.920 -21.100 -15.762 1.00 96.94 106 ASP A C 1
ATOM 801 O O . ASP A 1 106 ? 10.501 -22.189 -15.801 1.00 96.94 106 ASP A O 1
ATOM 805 N N . ARG A 1 107 ? 9.359 -20.620 -14.652 1.00 95.69 107 ARG A N 1
ATOM 806 C CA . ARG A 1 107 ? 9.157 -21.346 -13.396 1.00 95.69 107 ARG A CA 1
ATOM 807 C C . ARG A 1 107 ? 7.725 -21.143 -12.898 1.00 95.69 107 ARG A C 1
ATOM 809 O O . ARG A 1 107 ? 7.486 -21.096 -11.694 1.00 95.69 107 ARG A O 1
ATOM 816 N N . THR A 1 108 ? 6.748 -21.032 -13.794 1.00 94.12 108 THR A N 1
ATOM 817 C CA . THR A 1 108 ? 5.342 -20.882 -13.391 1.00 94.12 108 THR A CA 1
ATOM 818 C C . THR A 1 108 ? 4.851 -22.061 -12.567 1.00 94.12 108 THR A C 1
ATOM 820 O O . THR A 1 108 ? 3.974 -21.900 -11.728 1.00 94.12 108 THR A O 1
ATOM 823 N N . ASP A 1 109 ? 5.416 -23.248 -12.759 1.00 91.94 109 ASP A N 1
ATOM 824 C CA . ASP A 1 109 ? 5.032 -24.450 -12.013 1.00 91.94 109 ASP A CA 1
ATOM 825 C C . ASP A 1 109 ? 5.635 -24.522 -10.602 1.00 91.94 109 ASP A C 1
ATOM 827 O O . ASP A 1 109 ? 5.386 -25.488 -9.878 1.00 91.94 109 ASP A O 1
ATOM 831 N N . ASP A 1 110 ? 6.421 -23.523 -10.190 1.00 90.38 110 ASP A N 1
ATOM 832 C CA . ASP A 1 110 ? 6.921 -23.447 -8.824 1.00 90.38 110 ASP A CA 1
ATOM 833 C C . ASP A 1 110 ? 5.737 -23.346 -7.835 1.00 90.38 110 ASP A C 1
ATOM 835 O O . ASP A 1 110 ? 4.840 -22.514 -8.030 1.00 90.38 110 ASP A O 1
ATOM 839 N N . PRO A 1 111 ? 5.659 -24.230 -6.822 1.00 81.00 111 PRO A N 1
ATOM 840 C CA . PRO A 1 111 ? 4.529 -24.262 -5.899 1.00 81.00 111 PRO A CA 1
ATOM 841 C C . PRO A 1 111 ? 4.543 -23.103 -4.899 1.00 81.00 111 PRO A C 1
ATOM 843 O O . PRO A 1 111 ? 3.482 -22.764 -4.375 1.00 81.00 111 PRO A O 1
ATOM 846 N N . ASP A 1 112 ? 5.713 -22.517 -4.643 1.00 79.94 112 ASP A N 1
ATOM 847 C CA . ASP A 1 112 ? 5.911 -21.482 -3.633 1.00 79.94 112 ASP A CA 1
ATOM 848 C C . ASP A 1 112 ? 5.971 -20.088 -4.275 1.00 79.94 112 ASP A C 1
ATOM 850 O O . ASP A 1 112 ? 5.419 -19.134 -3.728 1.00 79.94 112 ASP A O 1
ATOM 854 N N . GLU A 1 113 ? 6.591 -19.972 -5.453 1.00 83.25 113 GLU A N 1
ATOM 855 C CA . GLU A 1 113 ? 6.794 -18.694 -6.145 1.00 83.25 113 GLU A CA 1
ATOM 856 C C . GLU A 1 113 ? 6.646 -18.840 -7.673 1.00 83.25 113 GLU A C 1
ATOM 858 O O . GLU A 1 113 ? 7.637 -18.901 -8.408 1.00 83.25 113 GLU A O 1
ATOM 863 N N . PRO A 1 114 ? 5.404 -18.912 -8.188 1.00 92.56 114 PRO A N 1
ATOM 864 C CA . PRO A 1 114 ? 5.150 -19.025 -9.622 1.00 92.56 114 PRO A CA 1
ATOM 865 C C . PRO A 1 114 ? 5.707 -17.800 -10.350 1.00 92.56 114 PRO A C 1
ATOM 867 O O . PRO A 1 114 ? 5.237 -16.687 -10.109 1.00 92.56 114 PRO A O 1
ATOM 870 N N . LEU A 1 115 ? 6.686 -17.980 -11.242 1.00 95.88 115 LEU A N 1
ATOM 871 C CA . LEU A 1 115 ? 7.365 -16.847 -11.880 1.00 95.88 115 LEU A CA 1
ATOM 872 C C . LEU A 1 115 ? 7.809 -17.108 -13.316 1.00 95.88 115 LEU A C 1
ATOM 874 O O . LEU A 1 115 ? 8.097 -18.238 -13.706 1.00 95.88 115 LEU A O 1
ATOM 878 N N . ARG A 1 116 ? 7.962 -16.023 -14.074 1.00 98.00 116 ARG A N 1
ATOM 879 C CA . ARG A 1 116 ? 8.717 -15.981 -15.331 1.00 98.00 116 ARG A CA 1
ATOM 880 C C . ARG A 1 116 ? 9.764 -14.878 -15.246 1.00 98.00 116 ARG A C 1
ATOM 882 O O . ARG A 1 116 ? 9.490 -13.795 -14.730 1.00 98.00 116 ARG A O 1
ATOM 889 N N . ALA A 1 117 ? 10.959 -15.150 -15.753 1.00 96.94 117 ALA A N 1
ATOM 890 C CA . ALA A 1 117 ? 12.017 -14.160 -15.878 1.00 96.94 117 ALA A CA 1
ATOM 891 C C . ALA A 1 117 ? 12.300 -13.864 -17.347 1.00 96.94 117 ALA A C 1
ATOM 893 O O . ALA A 1 117 ? 12.342 -14.767 -18.188 1.00 96.94 117 ALA A O 1
ATOM 894 N N . TYR A 1 118 ? 12.554 -12.597 -17.629 1.00 97.19 118 TYR A N 1
ATOM 895 C CA . TYR A 1 118 ? 12.662 -12.043 -18.966 1.00 97.19 118 TYR A CA 1
ATOM 896 C C . TYR A 1 118 ? 13.918 -11.188 -19.105 1.00 97.19 118 TYR A C 1
ATOM 898 O O . TYR A 1 118 ? 14.564 -10.837 -18.117 1.00 97.19 118 TYR A O 1
ATOM 906 N N . ALA A 1 119 ? 14.239 -10.832 -20.343 1.00 96.25 119 ALA A N 1
ATOM 907 C CA . ALA A 1 119 ? 15.136 -9.743 -20.679 1.00 96.25 119 ALA A CA 1
ATOM 908 C C . ALA A 1 119 ? 14.355 -8.645 -21.417 1.00 96.25 119 ALA A C 1
ATOM 910 O O . ALA A 1 119 ? 13.559 -8.947 -22.306 1.00 96.25 119 ALA A O 1
ATOM 911 N N . SER A 1 120 ? 14.577 -7.381 -21.060 1.00 97.06 120 SER A N 1
ATOM 912 C CA . SER A 1 120 ? 14.089 -6.231 -21.834 1.00 97.06 120 SER A CA 1
ATOM 913 C C . SER A 1 120 ? 14.807 -6.126 -23.196 1.00 97.06 120 SER A C 1
ATOM 915 O O . SER A 1 120 ? 15.790 -6.844 -23.412 1.00 97.06 120 SER A O 1
ATOM 917 N N . PRO A 1 121 ? 14.391 -5.231 -24.113 1.00 96.81 121 PRO A N 1
ATOM 918 C CA . PRO A 1 121 ? 15.082 -5.022 -25.390 1.00 96.81 121 PRO A CA 1
ATOM 919 C C . PRO A 1 121 ? 16.583 -4.709 -25.258 1.00 96.81 121 PRO A C 1
ATOM 921 O O . PRO A 1 121 ? 17.388 -5.193 -26.055 1.00 96.81 121 PRO A O 1
ATOM 924 N N . ALA A 1 122 ? 16.986 -3.952 -24.232 1.00 95.81 122 ALA A N 1
ATOM 925 C CA . ALA A 1 122 ? 18.394 -3.691 -23.918 1.00 95.81 122 ALA A CA 1
ATOM 926 C C . ALA A 1 122 ? 19.102 -4.872 -23.215 1.00 95.81 122 ALA A C 1
ATOM 928 O O . ALA A 1 122 ? 20.325 -4.872 -23.063 1.00 95.81 122 ALA A O 1
ATOM 929 N N . GLY A 1 123 ? 18.358 -5.905 -22.813 1.00 94.44 123 GLY A N 1
ATOM 930 C CA . GLY A 1 123 ? 18.880 -7.117 -22.192 1.00 94.44 123 GLY A CA 1
ATOM 931 C C . GLY A 1 123 ? 18.894 -7.093 -20.663 1.00 94.44 123 GLY A C 1
ATOM 932 O O . GLY A 1 123 ? 19.615 -7.898 -20.069 1.00 94.44 123 GLY A O 1
ATOM 933 N N . HIS A 1 124 ? 18.146 -6.196 -20.012 1.00 95.38 124 HIS A N 1
ATOM 934 C CA . HIS A 1 124 ? 18.057 -6.162 -18.547 1.00 95.38 124 HIS A CA 1
ATOM 935 C C . HIS A 1 124 ? 17.146 -7.263 -18.038 1.00 95.38 124 HIS A C 1
ATOM 937 O O . HIS A 1 124 ? 16.022 -7.407 -18.514 1.00 95.38 124 HIS A O 1
ATOM 943 N N . VAL A 1 125 ? 17.628 -8.029 -17.060 1.00 95.81 125 VAL A N 1
ATOM 944 C CA . VAL A 1 125 ? 16.845 -9.117 -16.471 1.00 95.81 125 VAL A CA 1
ATOM 945 C C . VAL A 1 125 ? 15.758 -8.543 -15.570 1.00 95.81 125 VAL A C 1
ATOM 947 O O . VAL A 1 125 ? 16.020 -7.643 -14.772 1.00 95.81 125 VAL A O 1
ATOM 950 N N . PHE A 1 126 ? 14.557 -9.103 -15.649 1.00 97.12 126 PHE A N 1
ATOM 951 C CA . PHE A 1 126 ? 13.503 -8.852 -14.673 1.00 97.12 126 PHE A CA 1
ATOM 952 C C . PHE A 1 126 ? 12.600 -10.067 -14.493 1.00 97.12 126 PHE A C 1
ATOM 954 O O . PHE A 1 126 ? 12.506 -10.914 -15.381 1.00 97.12 126 PHE A O 1
ATOM 961 N N . CYS A 1 127 ? 11.945 -10.154 -13.342 1.00 96.62 127 CYS A N 1
ATOM 962 C CA . CYS A 1 127 ? 11.007 -11.216 -13.009 1.00 96.62 127 CYS A CA 1
ATOM 963 C C . CYS A 1 127 ? 9.593 -10.653 -12.880 1.00 96.62 127 CYS A C 1
ATOM 965 O O . CYS A 1 127 ? 9.398 -9.563 -12.338 1.00 96.62 127 CYS A O 1
ATOM 967 N N . VAL A 1 128 ? 8.614 -11.433 -13.330 1.00 97.38 128 VAL A N 1
ATOM 968 C CA . VAL A 1 128 ? 7.207 -11.277 -12.958 1.00 97.38 128 VAL A CA 1
ATOM 969 C C . VAL A 1 128 ? 6.827 -12.525 -12.175 1.00 97.38 128 VAL A C 1
ATOM 971 O O . VAL A 1 128 ? 6.934 -13.634 -12.705 1.00 97.38 128 VAL A O 1
ATOM 974 N N . PHE A 1 129 ? 6.418 -12.365 -10.920 1.00 94.75 129 PHE A N 1
ATOM 975 C CA . PHE A 1 129 ? 5.997 -13.482 -10.076 1.00 94.75 129 PHE A CA 1
ATOM 976 C C . PHE A 1 129 ? 4.625 -13.243 -9.459 1.00 94.75 129 PHE A C 1
ATOM 978 O O . PHE A 1 129 ? 4.193 -12.105 -9.255 1.00 94.75 129 PHE A O 1
ATOM 985 N N . VAL A 1 130 ? 3.921 -14.338 -9.190 1.00 91.81 130 VAL A N 1
ATOM 986 C CA . VAL A 1 130 ? 2.640 -14.291 -8.496 1.00 91.81 130 VAL A CA 1
ATOM 987 C C . VAL A 1 130 ? 2.925 -14.056 -7.026 1.00 91.81 130 VAL A C 1
ATOM 989 O O . VAL A 1 130 ? 3.368 -14.955 -6.315 1.00 91.81 130 VAL A O 1
ATOM 992 N N . ALA A 1 131 ? 2.636 -12.845 -6.574 1.00 81.69 131 ALA A N 1
ATOM 993 C CA . ALA A 1 131 ? 2.542 -12.542 -5.163 1.00 81.69 131 ALA A CA 1
ATOM 994 C C . ALA A 1 131 ? 1.081 -12.188 -4.880 1.00 81.69 131 ALA A C 1
ATOM 996 O O . ALA A 1 131 ? 0.517 -11.375 -5.617 1.00 81.69 131 ALA A O 1
ATOM 997 N N . PRO A 1 132 ? 0.447 -12.741 -3.825 1.00 60.91 132 PRO A N 1
ATOM 998 C CA . PRO A 1 132 ? -0.812 -12.171 -3.353 1.00 60.91 132 PRO A CA 1
ATOM 999 C C . PRO A 1 132 ? -0.583 -10.669 -3.185 1.00 60.91 132 PRO A C 1
ATOM 1001 O O . PRO A 1 132 ? 0.507 -10.327 -2.722 1.00 60.91 132 PRO A O 1
ATOM 1004 N 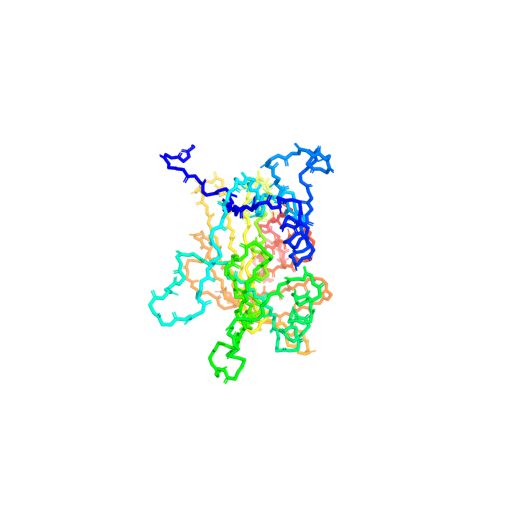N . PRO A 1 133 ? -1.531 -9.807 -3.606 1.00 56.75 133 PRO A N 1
ATOM 1005 C CA . PRO A 1 133 ? -1.309 -8.377 -3.801 1.00 56.75 133 PRO A CA 1
ATOM 1006 C C . PRO A 1 133 ? -0.400 -7.836 -2.704 1.00 56.75 133 PRO A C 1
ATOM 1008 O O . PRO A 1 133 ? -0.794 -7.759 -1.538 1.00 56.75 133 PRO A O 1
ATOM 1011 N N . ALA A 1 134 ? 0.861 -7.608 -3.077 1.00 51.97 134 ALA A N 1
ATOM 1012 C CA . ALA A 1 134 ? 1.864 -7.125 -2.154 1.00 51.97 134 ALA A CA 1
ATOM 1013 C C . ALA A 1 134 ? 1.427 -5.713 -1.800 1.00 51.97 134 ALA A C 1
ATOM 1015 O O . ALA A 1 134 ? 1.460 -4.869 -2.685 1.00 51.97 134 ALA A O 1
ATOM 1016 N N . ASP A 1 135 ? 0.970 -5.514 -0.559 1.00 53.28 135 ASP A N 1
ATOM 1017 C CA . ASP A 1 135 ? 0.548 -4.238 0.014 1.00 53.28 135 ASP A CA 1
ATOM 1018 C C . ASP A 1 135 ? -0.271 -3.372 -0.965 1.00 53.28 135 ASP A C 1
ATOM 1020 O O . ASP A 1 135 ? 0.288 -2.632 -1.779 1.00 53.28 135 ASP A O 1
ATOM 1024 N N . GLU A 1 136 ? -1.605 -3.327 -0.811 1.00 52.34 136 GLU A N 1
ATOM 1025 C CA . GLU A 1 136 ? -2.292 -2.080 -1.179 1.00 52.34 136 GLU A CA 1
ATOM 1026 C C . GLU A 1 136 ? -1.443 -0.924 -0.629 1.00 52.34 136 GLU A C 1
ATOM 1028 O O . GLU A 1 136 ? -1.046 -0.985 0.544 1.00 52.34 136 GLU A O 1
ATOM 1033 N N . PRO A 1 137 ? -1.070 0.064 -1.465 1.00 55.59 137 PRO A N 1
ATOM 1034 C CA . PRO A 1 137 ? -0.042 1.023 -1.110 1.00 55.59 137 PRO A CA 1
ATOM 1035 C C . PRO A 1 137 ? -0.383 1.617 0.244 1.00 55.59 137 PRO A C 1
ATOM 1037 O O . PRO A 1 137 ? -1.454 2.207 0.402 1.00 55.59 137 PRO A O 1
ATOM 1040 N N . ARG A 1 138 ? 0.521 1.427 1.217 1.00 70.81 138 ARG A N 1
ATOM 1041 C CA . ARG A 1 138 ? 0.349 1.908 2.590 1.00 70.81 138 ARG A CA 1
ATOM 1042 C C . ARG A 1 138 ? -0.138 3.343 2.542 1.00 70.81 138 ARG A C 1
ATOM 1044 O O . ARG A 1 138 ? 0.609 4.248 2.152 1.00 70.81 138 ARG A O 1
ATOM 1051 N N . ARG A 1 139 ? -1.393 3.565 2.924 1.00 86.19 139 ARG A N 1
ATOM 1052 C CA . ARG A 1 139 ? -1.994 4.894 2.852 1.00 86.19 139 ARG A CA 1
ATOM 1053 C C . ARG A 1 139 ? -1.469 5.689 4.028 1.00 86.19 139 ARG A C 1
ATOM 1055 O O . ARG A 1 139 ? -1.971 5.559 5.141 1.00 86.19 139 ARG A O 1
ATOM 1062 N N . ARG A 1 140 ? -0.422 6.476 3.786 1.00 89.56 140 ARG A N 1
ATOM 1063 C CA . ARG A 1 140 ? 0.111 7.434 4.756 1.00 89.56 140 ARG A CA 1
ATOM 1064 C C . ARG A 1 140 ? -0.633 8.745 4.601 1.00 89.56 140 ARG A C 1
ATOM 1066 O O . ARG A 1 140 ? -0.514 9.405 3.574 1.00 89.56 140 ARG A O 1
ATOM 1073 N N . LEU A 1 141 ? -1.389 9.096 5.625 1.00 93.00 141 LEU A N 1
ATOM 1074 C CA . LEU A 1 141 ? -2.274 10.245 5.641 1.00 93.00 141 LEU A CA 1
ATOM 1075 C C . LEU A 1 141 ? -1.864 11.184 6.775 1.00 93.00 141 LEU A C 1
ATOM 1077 O O . LEU A 1 141 ? -1.338 10.766 7.813 1.00 93.00 141 LEU A O 1
ATOM 1081 N N . THR A 1 142 ? -2.130 12.468 6.578 1.00 96.88 142 THR A N 1
ATOM 1082 C CA . THR A 1 142 ? -1.947 13.490 7.614 1.00 96.88 142 THR A CA 1
ATOM 1083 C C . THR A 1 142 ? -3.272 14.179 7.874 1.00 96.88 142 THR A C 1
ATOM 1085 O O . THR A 1 142 ? -4.172 14.165 7.035 1.00 96.88 142 THR A O 1
ATOM 1088 N N . GLY A 1 143 ? -3.422 14.753 9.057 1.00 97.50 143 GLY A N 1
ATOM 1089 C CA . GLY A 1 143 ? -4.662 15.406 9.420 1.00 97.50 143 GLY A CA 1
ATOM 1090 C C . GLY A 1 143 ? -4.652 15.882 10.855 1.00 97.50 143 GLY A C 1
ATOM 1091 O O . GLY A 1 143 ? -3.625 16.346 11.357 1.00 97.50 143 GLY A O 1
ATOM 1092 N N . THR A 1 144 ? -5.803 15.797 11.508 1.00 98.19 144 THR A N 1
ATOM 1093 C CA . THR A 1 144 ? -5.973 16.294 12.870 1.00 98.19 144 THR A CA 1
ATOM 1094 C C . THR A 1 144 ? -6.684 15.289 13.754 1.00 98.19 144 THR A C 1
ATOM 1096 O O . THR A 1 144 ? -7.480 14.479 13.286 1.00 98.19 144 THR A O 1
ATOM 1099 N N . CYS A 1 145 ? -6.401 15.373 15.050 1.00 98.38 145 CYS A N 1
ATOM 1100 C CA . CYS A 1 145 ? -7.141 14.699 16.100 1.00 98.38 145 CYS A CA 1
ATOM 1101 C C . CYS A 1 145 ? -7.607 15.746 17.112 1.00 98.38 145 CYS A C 1
ATOM 1103 O O . CYS A 1 145 ? -6.802 16.486 17.674 1.00 98.38 145 CYS A O 1
ATOM 1105 N N . ALA A 1 146 ? -8.916 15.833 17.315 1.00 98.31 146 ALA A N 1
ATOM 1106 C CA . ALA A 1 146 ? -9.528 16.642 18.353 1.00 98.31 146 ALA A CA 1
ATOM 1107 C C . ALA A 1 146 ? -9.806 15.768 19.576 1.00 98.31 146 ALA A C 1
ATOM 1109 O O . ALA A 1 146 ? -10.470 14.742 19.441 1.00 98.31 146 ALA A O 1
ATOM 1110 N N . PHE A 1 147 ? -9.329 16.182 20.747 1.00 98.31 147 PHE A N 1
ATOM 1111 C CA . PHE A 1 147 ? -9.516 15.482 22.018 1.00 98.31 147 PHE A CA 1
ATOM 1112 C C . PHE A 1 147 ? -10.230 16.365 23.047 1.00 98.31 147 PHE A C 1
ATOM 1114 O O . PHE A 1 147 ? -9.996 17.574 23.097 1.00 98.31 147 PHE A O 1
ATOM 1121 N N . ARG A 1 148 ? -11.076 15.751 23.874 1.00 96.88 148 ARG A N 1
ATOM 1122 C CA . ARG A 1 148 ? -11.619 16.319 25.116 1.00 96.88 148 ARG A CA 1
ATOM 1123 C C . ARG A 1 148 ? -11.850 15.194 26.121 1.00 96.88 148 ARG A C 1
ATOM 1125 O O . ARG A 1 148 ? -12.161 14.088 25.692 1.00 96.88 148 ARG A O 1
ATOM 1132 N N . LEU A 1 149 ? -11.754 15.462 27.422 1.00 93.62 149 LEU A N 1
ATOM 1133 C CA . LEU A 1 149 ? -11.927 14.419 28.437 1.00 93.62 149 LEU A CA 1
ATOM 1134 C C . LEU A 1 149 ? -13.393 14.263 28.854 1.00 93.62 149 LEU A C 1
ATOM 1136 O O . LEU A 1 149 ? -13.925 13.156 28.830 1.00 93.62 149 LEU A O 1
ATOM 1140 N N . MET A 1 150 ? -14.056 15.369 29.195 1.00 93.38 150 MET A N 1
ATOM 1141 C CA . MET A 1 150 ? -15.446 15.372 29.648 1.00 93.38 150 MET A CA 1
ATOM 1142 C C . MET A 1 150 ? -16.412 15.851 28.551 1.00 93.38 150 MET A C 1
ATOM 1144 O O . MET A 1 150 ? -16.028 16.608 27.656 1.00 93.38 150 MET A O 1
ATOM 1148 N N . PRO A 1 151 ? -17.709 15.485 28.616 1.00 92.12 151 PRO A N 1
ATOM 1149 C CA . PRO A 1 151 ? -18.700 15.871 27.604 1.00 92.12 151 PRO A CA 1
ATOM 1150 C C . PRO A 1 151 ? -18.881 17.384 27.436 1.00 92.12 151 PRO A C 1
ATOM 1152 O O . PRO A 1 151 ? -19.341 17.835 26.385 1.00 92.12 151 PRO A O 1
ATOM 1155 N N . THR A 1 152 ? -18.569 18.154 28.477 1.00 92.31 152 THR A N 1
ATOM 1156 C CA . THR A 1 152 ? -18.688 19.616 28.523 1.00 92.31 152 THR A CA 1
ATOM 1157 C C . THR A 1 152 ? -17.400 20.342 28.161 1.00 92.31 152 THR A C 1
ATOM 1159 O O . THR A 1 152 ? -17.435 21.560 28.014 1.00 92.31 152 THR A O 1
ATOM 1162 N N . ASP A 1 153 ? -16.285 19.624 28.038 1.00 94.94 153 ASP A N 1
ATOM 1163 C CA . ASP A 1 153 ? -15.000 20.225 27.705 1.00 94.94 153 ASP A CA 1
ATOM 1164 C C . ASP A 1 153 ? -14.965 20.627 26.227 1.00 94.94 153 ASP A C 1
ATOM 1166 O O . ASP A 1 153 ? -15.537 19.956 25.352 1.00 94.94 153 ASP A O 1
ATOM 1170 N N . ASP A 1 154 ? -14.253 21.716 25.947 1.00 97.19 154 ASP A N 1
ATOM 1171 C CA . ASP A 1 154 ? -13.932 22.117 24.584 1.00 97.19 154 ASP A CA 1
ATOM 1172 C C . ASP A 1 154 ? -12.898 21.164 23.976 1.00 97.19 154 ASP A C 1
ATOM 1174 O O . ASP A 1 154 ? -11.987 20.670 24.642 1.00 97.19 154 ASP A O 1
ATOM 1178 N N . PHE A 1 155 ? -13.016 20.928 22.671 1.00 98.06 155 PHE A N 1
ATOM 1179 C CA . PHE A 1 155 ? -12.043 20.125 21.943 1.00 98.06 155 PHE A CA 1
ATOM 1180 C C . PHE A 1 155 ? -10.727 20.876 21.741 1.00 98.06 155 PHE A C 1
ATOM 1182 O O . PHE A 1 155 ? -10.697 21.963 21.160 1.00 98.06 155 PHE A O 1
ATOM 1189 N N . VAL A 1 156 ? -9.621 20.223 22.082 1.00 97.69 156 VAL A N 1
ATOM 1190 C CA . VAL A 1 156 ? -8.276 20.637 21.680 1.00 97.69 156 VAL A CA 1
ATOM 1191 C C . VAL A 1 156 ? -7.897 19.862 20.422 1.00 97.69 156 VAL A C 1
ATOM 1193 O O . VAL A 1 156 ? -7.811 18.638 20.444 1.00 97.69 156 VAL A O 1
ATOM 1196 N N . THR A 1 157 ? -7.704 20.569 19.305 1.00 98.19 157 THR A N 1
ATOM 1197 C CA . THR A 1 157 ? -7.374 19.959 18.005 1.00 98.19 157 THR A CA 1
ATOM 1198 C C . THR A 1 157 ? -5.891 20.088 17.702 1.00 98.19 157 THR A C 1
ATOM 1200 O O . THR A 1 157 ? -5.355 21.195 17.685 1.00 98.19 157 THR A O 1
ATOM 1203 N N . THR A 1 158 ? -5.240 18.964 17.422 1.00 97.56 158 THR A N 1
ATOM 1204 C CA . THR A 1 158 ? -3.796 18.884 17.178 1.00 97.56 158 THR A CA 1
ATOM 1205 C C . THR A 1 158 ? -3.495 18.112 15.889 1.00 97.56 158 THR A C 1
ATOM 1207 O O . THR A 1 158 ? -4.356 17.368 15.406 1.00 97.56 158 THR A O 1
ATOM 1210 N N . PRO A 1 159 ? -2.310 18.298 15.274 1.00 97.69 159 PRO A N 1
ATOM 1211 C CA . PRO A 1 159 ? -1.888 17.485 14.139 1.00 97.69 159 PRO A CA 1
ATOM 1212 C C . PRO A 1 159 ? -1.828 15.996 14.486 1.00 97.69 159 PRO A C 1
ATOM 1214 O O . PRO A 1 159 ? -1.479 15.613 15.600 1.00 97.69 159 PRO A O 1
ATOM 1217 N N . SER A 1 160 ? -2.146 15.160 13.506 1.00 98.06 160 SER A N 1
ATOM 1218 C CA . SER A 1 160 ? -2.196 13.709 13.642 1.00 98.06 160 SER A CA 1
ATOM 1219 C C . SER A 1 160 ? -1.762 13.042 12.339 1.00 98.06 160 SER A C 1
ATOM 1221 O O . SER A 1 160 ? -1.953 13.590 11.248 1.00 98.06 160 SER A O 1
ATOM 1223 N N . THR A 1 161 ? -1.182 11.849 12.444 1.00 96.88 161 THR A N 1
ATOM 1224 C CA . THR A 1 161 ? -0.823 11.019 11.287 1.00 96.88 161 THR A CA 1
ATOM 1225 C C . THR A 1 161 ? -1.520 9.670 11.360 1.00 96.88 161 THR A C 1
ATOM 1227 O O . THR A 1 161 ? -1.859 9.212 12.451 1.00 96.88 161 THR A O 1
ATOM 1230 N N . LEU A 1 162 ? -1.729 9.044 10.204 1.00 97.88 162 LEU A N 1
ATOM 1231 C CA . LEU A 1 162 ? -2.293 7.705 10.076 1.00 97.88 162 LEU A CA 1
ATOM 1232 C C . LEU A 1 162 ? -1.551 6.939 8.978 1.00 97.88 162 LEU A C 1
ATOM 1234 O O . LEU A 1 162 ? -1.245 7.486 7.921 1.00 97.88 162 LEU A O 1
ATOM 1238 N N . SER A 1 163 ? -1.280 5.664 9.221 1.00 94.19 163 SER A N 1
ATOM 1239 C CA . SER A 1 163 ? -0.966 4.675 8.189 1.00 94.19 163 SER A CA 1
ATOM 1240 C C . SER A 1 163 ? -2.069 3.622 8.172 1.00 94.19 163 SER A C 1
ATOM 1242 O O . SER A 1 163 ? -2.456 3.144 9.237 1.00 94.19 163 SER A O 1
ATOM 1244 N N . VAL A 1 164 ? -2.580 3.300 6.983 1.00 93.94 164 VAL A N 1
ATOM 1245 C CA . VAL A 1 164 ? -3.473 2.156 6.759 1.00 93.94 164 VAL A CA 1
ATOM 1246 C C . VAL A 1 164 ? -2.739 1.150 5.885 1.00 93.94 164 VAL A C 1
ATOM 1248 O O . VAL A 1 164 ? -2.351 1.475 4.761 1.00 93.94 164 VAL A O 1
ATOM 1251 N N . ASP A 1 165 ? -2.541 -0.046 6.420 1.00 88.69 165 ASP A N 1
ATOM 1252 C CA . ASP A 1 165 ? -1.868 -1.161 5.768 1.00 88.69 165 ASP A CA 1
ATOM 1253 C C . ASP A 1 165 ? -2.883 -2.300 5.564 1.00 88.69 165 ASP A C 1
ATOM 1255 O O . ASP A 1 165 ? -3.682 -2.602 6.458 1.00 88.69 165 ASP A O 1
ATOM 1259 N N . ALA A 1 166 ? -2.855 -2.955 4.402 1.00 85.00 166 ALA A N 1
ATOM 1260 C CA . ALA A 1 166 ? -3.595 -4.198 4.216 1.00 85.00 166 ALA A CA 1
ATOM 1261 C C . ALA A 1 166 ? -2.989 -5.307 5.093 1.00 85.00 166 ALA A C 1
ATOM 1263 O O . ALA A 1 166 ? -1.781 -5.366 5.318 1.00 85.00 166 ALA A O 1
ATOM 1264 N N . ALA A 1 167 ? -3.832 -6.205 5.591 1.00 83.88 167 ALA A N 1
ATOM 1265 C CA . ALA A 1 167 ? -3.428 -7.374 6.355 1.00 83.88 167 ALA A CA 1
ATOM 1266 C C . ALA A 1 167 ? -4.109 -8.640 5.811 1.00 83.88 167 ALA A C 1
ATOM 1268 O O . ALA A 1 167 ? -5.120 -8.590 5.103 1.00 83.88 167 ALA A O 1
ATOM 1269 N N . ALA A 1 168 ? -3.542 -9.804 6.137 1.00 79.12 168 ALA A N 1
ATOM 1270 C CA . ALA A 1 168 ? -4.055 -11.091 5.675 1.00 79.12 168 ALA A CA 1
ATOM 1271 C C . ALA A 1 168 ? -5.543 -11.287 6.029 1.00 79.12 168 ALA A C 1
ATOM 1273 O O . ALA A 1 168 ? -6.021 -10.835 7.070 1.00 79.12 168 ALA A O 1
ATOM 1274 N N . GLY A 1 169 ? -6.276 -11.989 5.159 1.00 81.69 169 GLY A N 1
ATOM 1275 C CA . GLY A 1 169 ? -7.705 -12.253 5.358 1.00 81.69 169 GLY A CA 1
ATOM 1276 C C . GLY A 1 169 ? -8.615 -11.040 5.128 1.00 81.69 169 GLY A C 1
ATOM 1277 O O . GLY A 1 169 ? -9.725 -11.019 5.652 1.00 81.69 169 GLY A O 1
ATOM 1278 N N . GLY A 1 170 ? -8.154 -10.033 4.376 1.00 84.25 170 GLY A N 1
ATOM 1279 C CA . GLY A 1 170 ? -8.917 -8.812 4.086 1.00 84.25 170 GLY A CA 1
ATOM 1280 C C . GLY A 1 170 ? -9.009 -7.842 5.268 1.00 84.25 170 GLY A C 1
ATOM 1281 O O . GLY A 1 170 ? -9.835 -6.930 5.255 1.00 84.25 170 GLY A O 1
ATOM 1282 N N . ALA A 1 171 ? -8.197 -8.057 6.303 1.00 92.56 171 ALA A N 1
ATOM 1283 C CA . ALA A 1 171 ? -8.092 -7.156 7.438 1.00 92.56 171 ALA A CA 1
ATOM 1284 C C . ALA A 1 171 ? -7.311 -5.883 7.064 1.00 92.56 171 ALA A C 1
ATOM 1286 O O . ALA A 1 171 ? -6.581 -5.847 6.075 1.00 92.56 171 ALA A O 1
ATOM 1287 N N . GLN A 1 172 ? -7.442 -4.844 7.884 1.00 93.69 172 GLN A N 1
ATOM 1288 C CA . GLN A 1 172 ? -6.699 -3.591 7.753 1.00 93.69 172 GLN A CA 1
ATOM 1289 C C . GLN A 1 172 ? -6.035 -3.243 9.084 1.00 93.69 172 GLN A C 1
ATOM 1291 O O . GLN A 1 172 ? -6.679 -3.289 10.133 1.00 93.69 172 GLN A O 1
ATOM 1296 N N . LEU A 1 173 ? -4.756 -2.880 9.048 1.00 95.38 173 LEU A N 1
ATOM 1297 C CA . LEU A 1 173 ? -4.025 -2.352 10.193 1.00 95.38 173 LEU A CA 1
ATOM 1298 C C . LEU A 1 173 ? -3.963 -0.830 10.091 1.00 95.38 173 LEU A C 1
ATOM 1300 O O . LEU A 1 173 ? -3.399 -0.280 9.151 1.00 95.38 173 LEU A O 1
ATOM 1304 N N . LEU A 1 174 ? -4.522 -0.150 11.085 1.00 97.25 174 LEU A N 1
ATOM 1305 C CA . LEU A 1 174 ? -4.411 1.289 11.255 1.00 97.25 174 LEU A CA 1
ATOM 1306 C C . LEU A 1 174 ? -3.374 1.575 12.337 1.00 97.25 174 LEU A C 1
ATOM 1308 O O . LEU A 1 174 ? -3.496 1.074 13.453 1.00 97.25 174 LEU A O 1
ATOM 1312 N N . THR A 1 175 ? -2.389 2.417 12.037 1.00 97.38 175 THR A N 1
ATOM 1313 C CA . THR A 1 175 ? -1.435 2.945 13.025 1.00 97.38 175 THR A CA 1
ATOM 1314 C C . THR A 1 175 ? -1.481 4.463 12.992 1.00 97.38 175 THR A C 1
ATOM 1316 O O . THR A 1 175 ? -1.237 5.053 11.941 1.00 97.38 175 THR A O 1
ATOM 1319 N N . TYR A 1 176 ? -1.795 5.105 14.114 1.00 97.75 176 TYR A N 1
ATOM 1320 C CA . TYR A 1 176 ? -2.002 6.552 14.172 1.00 97.75 176 TYR A CA 1
ATOM 1321 C C . TYR A 1 176 ? -1.216 7.212 15.307 1.00 97.75 176 TYR A C 1
ATOM 1323 O O . TYR A 1 176 ? -0.897 6.573 16.308 1.00 97.75 176 TYR A O 1
ATOM 1331 N N . THR A 1 177 ? -0.940 8.508 15.156 1.00 97.50 177 THR A N 1
ATOM 1332 C CA . THR A 1 177 ? -0.367 9.368 16.206 1.00 97.50 177 THR A CA 1
ATOM 1333 C C . THR A 1 177 ? -1.295 10.527 16.525 1.00 97.50 177 THR A C 1
ATOM 1335 O O . THR A 1 177 ? -2.014 11.007 15.651 1.00 97.50 177 THR A O 1
ATOM 1338 N N . TRP A 1 178 ? -1.287 11.007 17.761 1.00 97.19 178 TRP A N 1
ATOM 1339 C CA . TRP A 1 178 ? -2.047 12.180 18.191 1.00 97.19 17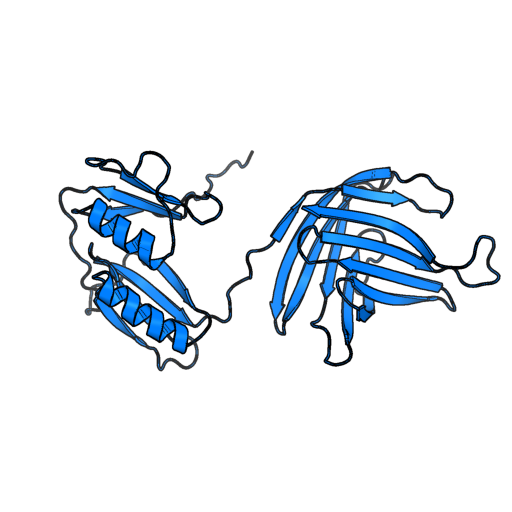8 TRP A CA 1
ATOM 1340 C C . TRP A 1 178 ? -1.353 12.868 19.371 1.00 97.19 178 TRP A C 1
ATOM 1342 O O . TRP A 1 178 ? -0.429 12.312 19.957 1.00 97.19 178 TRP A O 1
ATOM 1352 N N . LEU A 1 179 ? -1.757 14.094 19.708 1.00 95.31 179 LEU A N 1
ATOM 1353 C CA . LEU A 1 179 ? -1.170 14.844 20.822 1.00 95.31 179 LEU A CA 1
ATOM 1354 C C . LEU A 1 179 ? -2.211 15.049 21.927 1.00 95.31 179 LEU A C 1
ATOM 1356 O O . LEU A 1 179 ? -3.192 15.767 21.714 1.00 95.31 179 LEU A O 1
ATOM 1360 N N . HIS A 1 180 ? -1.976 14.448 23.096 1.00 95.75 180 HIS A N 1
ATOM 1361 C CA . HIS A 1 180 ? -2.727 14.729 24.317 1.00 95.75 180 HIS A CA 1
ATOM 1362 C C . HIS A 1 180 ? -2.310 16.112 24.855 1.00 95.75 180 HIS A C 1
ATOM 1364 O O . HIS A 1 180 ? -1.110 16.402 24.898 1.00 95.75 180 HIS A O 1
ATOM 1370 N N . PRO A 1 181 ? -3.255 16.982 25.265 1.00 93.12 181 PRO A N 1
ATOM 1371 C CA . PRO A 1 181 ? -2.952 18.360 25.663 1.00 93.12 181 PRO A CA 1
ATOM 1372 C C . PRO A 1 181 ? -1.991 18.466 26.854 1.00 93.12 181 PRO A C 1
ATOM 1374 O O . PRO A 1 181 ? -1.251 19.443 26.943 1.00 93.12 181 PRO A O 1
ATOM 1377 N N . GLU A 1 182 ? -1.985 17.471 27.742 1.00 94.38 182 GLU A N 1
ATOM 1378 C CA . GLU A 1 182 ? -1.151 17.469 28.952 1.00 94.38 182 GLU A CA 1
ATOM 1379 C C . GLU A 1 182 ? -0.012 16.444 28.891 1.00 94.38 182 GLU A C 1
ATOM 1381 O O . GLU A 1 182 ? 1.088 16.712 29.369 1.00 94.38 182 GLU A O 1
ATOM 1386 N N . ASP A 1 183 ? -0.247 15.296 28.250 1.00 95.19 183 ASP A N 1
ATOM 1387 C CA . ASP A 1 183 ? 0.676 14.147 28.278 1.00 95.19 183 ASP A CA 1
ATOM 1388 C C . ASP A 1 183 ? 1.546 14.041 27.018 1.00 95.19 183 ASP A C 1
ATOM 1390 O O . ASP A 1 183 ? 2.379 13.143 26.901 1.00 95.19 183 ASP A O 1
ATOM 1394 N N . GLY A 1 184 ? 1.371 14.956 26.062 1.00 95.00 184 GLY A N 1
ATOM 1395 C CA . GLY A 1 184 ? 2.174 15.008 24.847 1.00 95.00 184 GLY A CA 1
ATOM 1396 C C . GLY A 1 184 ? 1.810 13.925 23.833 1.00 95.00 184 GLY A C 1
ATOM 1397 O O . GLY A 1 184 ? 0.645 13.563 23.680 1.00 95.00 184 GLY A O 1
ATOM 1398 N N . GLU A 1 185 ? 2.803 13.471 23.070 1.00 95.62 185 GLU A N 1
ATOM 1399 C CA . GLU A 1 185 ? 2.598 12.596 21.912 1.00 95.62 185 GLU A CA 1
ATOM 1400 C C . GLU A 1 185 ? 2.148 11.194 22.326 1.00 95.62 185 GLU A C 1
ATOM 1402 O O . GLU A 1 185 ? 2.740 10.559 23.197 1.00 95.62 185 GLU A O 1
ATOM 1407 N N . GLN A 1 186 ? 1.094 10.725 21.671 1.00 97.75 186 GLN A N 1
ATOM 1408 C CA . GLN A 1 186 ? 0.471 9.429 21.869 1.00 97.75 186 GLN A CA 1
ATOM 1409 C C . GLN A 1 186 ? 0.334 8.710 20.529 1.00 97.75 186 GLN A C 1
ATOM 1411 O O . GLN A 1 186 ? 0.307 9.328 19.459 1.00 97.75 186 GLN A O 1
ATOM 1416 N N . ALA A 1 187 ? 0.223 7.389 20.585 1.00 95.56 187 ALA A N 1
ATOM 1417 C CA . ALA A 1 187 ? 0.043 6.554 19.411 1.00 95.56 187 ALA A CA 1
ATOM 1418 C C . ALA A 1 187 ? -0.901 5.392 19.707 1.00 95.56 187 ALA A C 1
ATOM 1420 O O . ALA A 1 187 ? -1.000 4.925 20.841 1.00 95.56 187 ALA A O 1
ATOM 1421 N N . GLY A 1 188 ? -1.547 4.888 18.663 1.00 97.12 188 GLY A N 1
ATOM 1422 C CA . GLY A 1 188 ? -2.351 3.682 18.763 1.00 97.12 188 GLY A CA 1
ATOM 1423 C C . GLY A 1 188 ? -2.279 2.818 17.519 1.00 97.12 188 GLY A C 1
ATOM 1424 O O . GLY A 1 188 ? -1.822 3.231 16.448 1.00 97.12 188 GLY A O 1
ATOM 1425 N N . SER A 1 189 ? -2.706 1.574 17.688 1.00 97.75 189 SER A N 1
ATOM 1426 C CA . SER A 1 189 ? -2.766 0.570 16.634 1.00 97.75 189 SER A CA 1
ATOM 1427 C C . SER A 1 189 ? -4.083 -0.179 16.718 1.00 97.75 189 SER A C 1
ATOM 1429 O O . SER A 1 189 ? -4.477 -0.628 17.794 1.00 97.75 189 SER A O 1
ATOM 1431 N N . LEU A 1 190 ? -4.756 -0.318 15.581 1.00 98.06 190 LEU A N 1
ATOM 1432 C CA . LEU A 1 190 ? -6.029 -1.008 15.451 1.00 98.06 190 LEU A CA 1
ATOM 1433 C C . LEU A 1 190 ? -5.968 -1.975 14.268 1.00 98.06 190 LEU A C 1
ATOM 1435 O O . LEU A 1 190 ? -5.883 -1.547 13.120 1.00 98.06 190 LEU A O 1
ATOM 1439 N N . LEU A 1 191 ? -6.056 -3.272 14.544 1.00 97.75 191 LEU A N 1
ATOM 1440 C CA . LEU A 1 191 ? -6.256 -4.296 13.524 1.00 97.75 191 LEU A CA 1
ATOM 1441 C C . LEU A 1 191 ? -7.755 -4.554 13.371 1.00 97.75 191 LEU A C 1
ATOM 1443 O O . LEU A 1 191 ? -8.373 -5.108 14.278 1.00 97.75 191 LEU A O 1
ATOM 1447 N N . LEU A 1 192 ? -8.329 -4.161 12.237 1.00 97.88 192 LEU A N 1
ATOM 1448 C CA . LEU A 1 192 ? -9.739 -4.331 11.901 1.00 97.88 192 LEU A CA 1
ATOM 1449 C C . LEU A 1 192 ? -9.918 -5.532 10.967 1.00 97.88 192 LEU A C 1
ATOM 1451 O O . LEU A 1 192 ? -9.343 -5.561 9.882 1.00 97.88 192 LEU A O 1
ATOM 1455 N N . GLY A 1 193 ? -10.717 -6.520 11.369 1.00 96.31 193 GLY A N 1
ATOM 1456 C CA . GLY A 1 193 ? -11.047 -7.664 10.519 1.00 96.31 193 GLY A CA 1
ATOM 1457 C C . GLY A 1 193 ? -11.953 -7.296 9.340 1.00 96.31 193 GLY A C 1
ATOM 1458 O O . GLY A 1 193 ? -12.667 -6.293 9.377 1.00 96.31 193 GLY A O 1
ATOM 1459 N N . ALA A 1 194 ? -11.964 -8.140 8.307 1.00 92.56 194 ALA A N 1
ATOM 1460 C CA . ALA A 1 194 ? -12.955 -8.041 7.239 1.00 92.56 194 ALA A CA 1
ATOM 1461 C C . ALA A 1 194 ? -14.372 -8.305 7.798 1.00 92.56 194 ALA A C 1
ATOM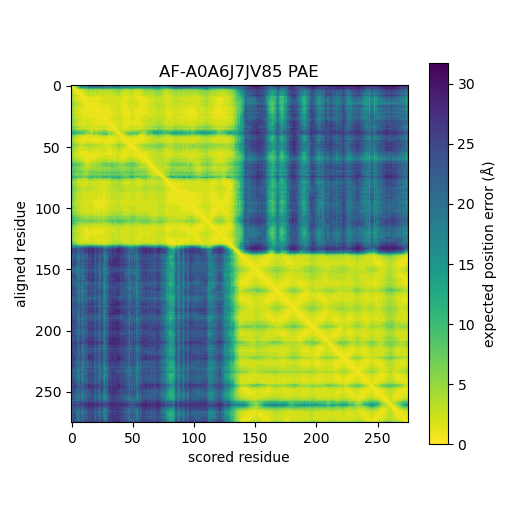 1463 O O . ALA A 1 194 ? -14.537 -9.240 8.591 1.00 92.56 194 ALA A O 1
ATOM 1464 N N . PRO A 1 195 ? -15.399 -7.533 7.394 1.00 93.12 195 PRO A N 1
ATOM 1465 C CA . PRO A 1 195 ? -16.772 -7.797 7.809 1.00 93.12 195 PRO A CA 1
ATOM 1466 C C . PRO A 1 195 ? -17.262 -9.170 7.327 1.00 93.12 195 PRO A C 1
ATOM 1468 O O . PRO A 1 195 ? -17.025 -9.558 6.181 1.00 93.12 195 PRO A O 1
ATOM 1471 N N . SER A 1 196 ? -17.984 -9.900 8.178 1.00 93.19 196 SER A N 1
ATOM 1472 C CA . SER A 1 196 ? -18.704 -11.117 7.793 1.00 93.19 196 SER A CA 1
ATOM 1473 C C . SER A 1 196 ? -19.906 -10.797 6.894 1.00 93.19 196 SER A C 1
ATOM 1475 O O . SER A 1 196 ? -20.277 -9.642 6.692 1.00 93.19 196 SER A O 1
ATOM 1477 N N . ALA A 1 197 ? -20.549 -11.832 6.344 1.00 89.44 197 ALA A N 1
ATOM 1478 C CA . ALA A 1 197 ? -21.678 -11.675 5.418 1.00 89.44 197 ALA A CA 1
ATOM 1479 C C . ALA A 1 197 ? -22.888 -10.926 6.017 1.00 89.44 197 ALA A C 1
ATOM 1481 O O . ALA A 1 197 ? -23.654 -10.305 5.286 1.00 89.44 197 ALA A O 1
ATOM 1482 N N . ASP A 1 198 ? -23.060 -10.976 7.338 1.00 91.94 198 ASP A N 1
ATOM 1483 C CA . ASP A 1 198 ? -24.070 -10.233 8.103 1.00 91.94 198 ASP A CA 1
ATOM 1484 C C . ASP A 1 198 ? -23.572 -8.861 8.603 1.00 91.94 198 ASP A C 1
ATOM 1486 O O . ASP A 1 198 ? -24.285 -8.160 9.321 1.00 91.94 198 ASP A O 1
ATOM 1490 N N . GLY A 1 199 ? -22.358 -8.466 8.210 1.00 92.75 199 GLY A N 1
ATOM 1491 C CA . GLY A 1 199 ? -21.719 -7.203 8.564 1.00 92.75 199 GLY A CA 1
ATOM 1492 C C . GLY A 1 199 ? -21.005 -7.209 9.914 1.00 92.75 199 GLY A C 1
ATOM 1493 O O . GLY A 1 199 ? -20.468 -6.172 10.289 1.00 92.75 199 GLY A O 1
ATOM 1494 N N . GLY A 1 200 ? -20.985 -8.324 10.648 1.00 97.44 200 GLY A N 1
ATOM 1495 C CA . GLY A 1 200 ? -20.243 -8.444 11.903 1.00 97.44 200 GLY A CA 1
ATOM 1496 C C . GLY A 1 200 ? -18.739 -8.236 11.711 1.00 97.44 200 GLY A C 1
ATOM 1497 O O . GLY A 1 200 ? -18.158 -8.665 10.719 1.00 97.44 200 GLY A O 1
ATOM 1498 N N . VAL A 1 201 ? -18.084 -7.574 12.662 1.00 97.62 201 VAL A N 1
ATOM 1499 C CA . VAL A 1 201 ? -16.640 -7.318 12.608 1.00 97.62 201 VAL A CA 1
ATOM 1500 C C . VAL A 1 201 ? -15.998 -7.475 13.985 1.00 97.62 201 VAL A C 1
ATOM 1502 O O . VAL A 1 201 ? -16.615 -7.217 15.021 1.00 97.62 201 VAL A O 1
ATOM 1505 N N . THR A 1 202 ? -14.741 -7.911 13.991 1.00 98.19 202 THR A N 1
ATOM 1506 C CA . THR A 1 202 ? -13.884 -7.974 15.182 1.00 98.19 202 THR A CA 1
ATOM 1507 C C . THR A 1 202 ? -12.642 -7.128 14.947 1.00 98.19 202 THR A C 1
ATOM 1509 O O . THR A 1 202 ? -12.140 -7.061 13.824 1.00 98.19 202 THR A O 1
ATOM 1512 N N . ALA A 1 203 ? -12.136 -6.502 16.003 1.00 98.44 203 ALA A N 1
ATOM 1513 C CA . ALA A 1 203 ? -10.893 -5.752 15.965 1.00 98.44 203 ALA A CA 1
ATOM 1514 C C . ALA A 1 203 ? -10.047 -5.984 17.220 1.00 98.44 203 ALA A C 1
ATOM 1516 O O . ALA A 1 203 ? -10.561 -6.398 18.260 1.00 98.44 203 ALA A O 1
ATOM 1517 N N . ALA A 1 204 ? -8.757 -5.677 17.125 1.00 98.25 204 ALA A N 1
ATOM 1518 C CA . ALA A 1 204 ? -7.836 -5.638 18.253 1.00 98.25 204 ALA A CA 1
ATOM 1519 C C . ALA A 1 204 ? -7.165 -4.261 18.317 1.00 98.25 204 ALA A C 1
ATOM 1521 O O . ALA A 1 204 ? -6.656 -3.782 17.303 1.00 98.25 204 ALA A O 1
ATOM 1522 N N . TRP A 1 205 ? -7.180 -3.625 19.486 1.00 98.31 205 TRP A N 1
ATOM 1523 C CA . TRP A 1 205 ? -6.757 -2.236 19.669 1.00 98.31 205 TRP A CA 1
ATOM 1524 C C . TRP A 1 205 ? -5.803 -2.065 20.846 1.00 98.31 205 TRP A C 1
ATOM 1526 O O . TRP A 1 205 ? -5.950 -2.722 21.878 1.00 98.31 205 TRP A O 1
ATOM 1536 N N . THR A 1 206 ? -4.873 -1.129 20.698 1.00 97.31 206 THR A N 1
ATOM 1537 C CA . THR A 1 206 ? -4.071 -0.560 21.780 1.00 97.31 206 THR A CA 1
ATOM 1538 C C . THR A 1 206 ? -3.819 0.926 21.519 1.00 97.31 206 THR A C 1
ATOM 1540 O O . THR A 1 206 ? -3.748 1.358 20.366 1.00 97.31 206 THR A O 1
ATOM 1543 N N . ASP A 1 207 ? -3.684 1.703 22.587 1.00 95.94 207 ASP A N 1
ATOM 1544 C CA . ASP A 1 207 ? -3.355 3.126 22.577 1.00 95.94 207 ASP A CA 1
ATOM 1545 C C . ASP A 1 207 ? -2.480 3.454 23.795 1.00 95.94 207 ASP A C 1
ATOM 1547 O O . ASP A 1 207 ? -2.762 3.019 24.915 1.00 95.94 207 ASP A O 1
ATOM 1551 N N . THR A 1 208 ? -1.404 4.215 23.595 1.00 95.38 208 THR A N 1
ATOM 1552 C CA . THR A 1 208 ? -0.413 4.501 24.647 1.00 95.38 208 THR A CA 1
ATOM 1553 C C . THR A 1 208 ? -0.993 5.271 25.836 1.00 95.38 208 THR A C 1
ATOM 1555 O O . THR A 1 208 ? -0.457 5.177 26.950 1.00 95.38 208 THR A O 1
ATOM 1558 N N . TRP A 1 209 ? -2.098 5.990 25.623 1.00 94.62 209 TRP A N 1
ATOM 1559 C CA . TRP A 1 209 ? -2.791 6.756 26.649 1.00 94.62 209 TRP A CA 1
ATOM 1560 C C . TRP A 1 209 ? -4.055 6.052 27.142 1.00 94.62 209 TRP A C 1
ATOM 1562 O O . TRP A 1 209 ? -4.159 5.771 28.335 1.00 94.62 209 TRP A O 1
ATOM 1572 N N . HIS A 1 210 ? -4.992 5.733 26.243 1.00 89.00 210 HIS A N 1
ATOM 1573 C CA . HIS A 1 210 ? -6.320 5.249 26.638 1.00 89.00 210 HIS A CA 1
ATOM 1574 C C . HIS A 1 210 ? -6.324 3.775 27.056 1.00 89.00 210 HIS A C 1
ATOM 1576 O O . HIS A 1 210 ? -7.005 3.397 28.007 1.00 89.00 210 HIS A O 1
ATOM 1582 N N . GLN A 1 211 ? -5.617 2.916 26.317 1.00 90.25 211 GLN A N 1
ATOM 1583 C CA . GLN A 1 211 ? -5.712 1.469 26.491 1.00 90.25 211 GLN A CA 1
ATOM 1584 C C . GLN A 1 211 ? -4.383 0.780 26.176 1.00 90.25 211 GLN A C 1
ATOM 1586 O O . GLN A 1 211 ? -4.111 0.361 25.048 1.00 90.25 211 GLN A O 1
ATOM 1591 N N . ARG A 1 212 ? -3.538 0.679 27.203 1.00 90.25 212 ARG A N 1
ATOM 1592 C CA . ARG A 1 212 ? -2.166 0.171 27.071 1.00 90.25 212 ARG A CA 1
ATOM 1593 C C . ARG A 1 212 ? -2.100 -1.334 26.837 1.00 90.25 212 ARG A C 1
ATOM 1595 O O . ARG A 1 212 ? -1.128 -1.798 26.249 1.00 90.25 212 ARG A O 1
ATOM 1602 N N . ASP A 1 213 ? -3.118 -2.072 27.268 1.00 93.38 213 ASP A N 1
ATOM 1603 C CA . ASP A 1 213 ? -3.215 -3.510 27.046 1.00 93.38 213 ASP A CA 1
ATOM 1604 C C . ASP A 1 213 ? -4.046 -3.809 25.796 1.00 93.38 213 ASP A C 1
ATOM 1606 O O . ASP A 1 213 ? -5.012 -3.112 25.477 1.00 93.38 213 ASP A O 1
ATOM 1610 N N . LEU A 1 214 ? -3.690 -4.877 25.079 1.00 96.12 214 LEU A N 1
ATOM 1611 C CA . LEU A 1 214 ? -4.434 -5.291 23.892 1.00 96.12 214 LEU A CA 1
ATOM 1612 C C . LEU A 1 214 ? -5.891 -5.591 24.254 1.00 96.12 214 LEU A C 1
ATOM 1614 O O . LEU A 1 214 ? -6.177 -6.467 25.070 1.00 96.12 214 LEU A O 1
ATOM 1618 N N . THR A 1 215 ? -6.808 -4.900 23.587 1.00 97.31 215 THR A N 1
ATOM 1619 C CA . THR A 1 215 ? -8.244 -5.019 23.823 1.00 97.31 215 THR A CA 1
ATOM 1620 C C . THR A 1 215 ? -8.954 -5.489 22.568 1.00 97.31 215 THR A C 1
ATOM 1622 O O . THR A 1 215 ? -8.714 -4.974 21.477 1.00 97.31 215 THR A O 1
ATOM 1625 N N . LEU A 1 216 ? -9.848 -6.465 22.721 1.00 98.19 216 LEU A N 1
ATOM 1626 C CA . LEU A 1 216 ? -10.686 -6.952 21.630 1.00 98.19 216 LEU A CA 1
ATOM 1627 C C . LEU A 1 216 ? -11.992 -6.163 21.574 1.00 98.19 216 LEU A C 1
ATOM 1629 O O . LEU A 1 216 ? -12.668 -5.995 22.587 1.00 98.19 216 LEU A O 1
ATOM 1633 N N . LEU A 1 217 ? -12.360 -5.719 20.376 1.00 98.44 217 LEU A N 1
ATOM 1634 C CA . LEU A 1 217 ? -13.606 -5.015 20.104 1.00 98.44 217 LEU A CA 1
ATOM 1635 C C . LEU A 1 217 ? -14.451 -5.827 19.135 1.00 98.44 217 LEU A C 1
ATOM 1637 O O . LEU A 1 217 ? -13.936 -6.506 18.247 1.00 98.44 217 LEU A O 1
ATOM 1641 N N . THR A 1 218 ? -15.763 -5.714 19.285 1.00 98.50 218 THR A N 1
ATOM 1642 C CA . THR A 1 218 ? -16.729 -6.332 18.375 1.00 98.50 218 THR A CA 1
ATOM 1643 C C . THR A 1 218 ? -17.763 -5.310 17.948 1.00 98.50 218 THR A C 1
ATOM 1645 O O . THR A 1 218 ? -18.033 -4.337 18.661 1.00 98.50 218 THR A O 1
ATOM 1648 N N . GLY A 1 219 ? -18.335 -5.510 16.768 1.00 98.00 219 GLY A N 1
ATOM 1649 C CA . GLY A 1 219 ? -19.373 -4.631 16.264 1.00 98.00 219 GLY A CA 1
ATOM 1650 C C . GLY A 1 219 ? -19.803 -4.990 14.856 1.00 98.00 219 GLY A C 1
ATOM 1651 O O . GLY A 1 219 ? -19.811 -6.167 14.494 1.00 98.00 219 GLY A O 1
ATOM 1652 N N . ALA A 1 220 ? -20.196 -3.986 14.080 1.00 97.88 220 ALA A N 1
ATOM 1653 C CA . ALA A 1 220 ? -20.704 -4.199 12.735 1.00 97.88 220 ALA A CA 1
ATOM 1654 C C . ALA A 1 220 ? -20.389 -3.039 11.789 1.00 97.88 220 ALA A C 1
ATOM 1656 O O . ALA A 1 220 ? -20.336 -1.872 12.185 1.00 97.88 220 ALA A O 1
ATOM 1657 N N . THR A 1 221 ? -20.263 -3.371 10.511 1.00 96.69 221 THR A N 1
ATOM 1658 C CA . THR A 1 221 ? -20.201 -2.417 9.408 1.00 96.69 221 THR A CA 1
ATOM 1659 C C . THR A 1 221 ? -21.598 -2.180 8.845 1.00 96.69 221 THR A C 1
ATOM 1661 O O . THR A 1 221 ? -22.330 -3.119 8.526 1.00 96.69 221 THR A O 1
ATOM 1664 N N . ARG A 1 222 ? -21.991 -0.910 8.719 1.00 93.38 222 ARG A N 1
ATOM 1665 C CA . ARG A 1 222 ? -23.270 -0.480 8.143 1.00 93.38 222 ARG A CA 1
ATOM 1666 C C . ARG A 1 222 ? -23.032 0.675 7.176 1.00 93.38 222 ARG A C 1
ATOM 1668 O O . ARG A 1 222 ? -22.744 1.797 7.586 1.00 93.38 222 ARG A O 1
ATOM 1675 N N . GLY A 1 223 ? -23.190 0.411 5.880 1.00 90.94 223 GLY A N 1
ATOM 1676 C CA . GLY A 1 223 ? -22.845 1.396 4.854 1.00 90.94 223 GLY A CA 1
ATOM 1677 C C . GLY A 1 223 ? -21.343 1.722 4.906 1.00 90.94 223 GLY A C 1
ATOM 1678 O O . GLY A 1 223 ? -20.550 0.783 4.917 1.00 90.94 223 GLY A O 1
ATOM 1679 N N . PRO A 1 224 ? -20.936 3.005 4.941 1.00 92.38 224 PRO A N 1
ATOM 1680 C CA . PRO A 1 224 ? -19.520 3.383 4.961 1.00 92.38 224 PRO A CA 1
ATOM 1681 C C . PRO A 1 224 ? -18.879 3.326 6.357 1.00 92.38 224 PRO A C 1
ATOM 1683 O O . PRO A 1 224 ? -17.662 3.465 6.466 1.00 92.38 224 PRO A O 1
ATOM 1686 N N . VAL A 1 225 ? -19.675 3.142 7.418 1.00 96.38 225 VAL A N 1
ATOM 1687 C CA . VAL A 1 225 ? -19.204 3.227 8.805 1.00 96.38 225 VAL A CA 1
ATOM 1688 C C . VAL A 1 225 ? -19.099 1.843 9.423 1.00 96.38 225 VAL A C 1
ATOM 1690 O O . VAL A 1 225 ? -20.027 1.036 9.351 1.00 96.38 225 VAL A O 1
ATOM 1693 N N . THR A 1 226 ? -17.974 1.592 10.079 1.00 98.19 226 THR A N 1
ATOM 1694 C CA . THR A 1 226 ? -17.767 0.439 10.951 1.00 98.19 226 THR A CA 1
ATOM 1695 C C . THR A 1 226 ? -17.739 0.898 12.397 1.00 98.19 226 THR A C 1
ATOM 1697 O O . THR A 1 226 ? -16.853 1.660 12.770 1.00 98.19 226 THR A O 1
ATOM 1700 N N . THR A 1 227 ? -18.691 0.428 13.201 1.00 98.25 227 THR A N 1
ATOM 1701 C CA . THR A 1 227 ? -18.754 0.708 14.640 1.00 98.25 227 THR A CA 1
ATOM 1702 C C . THR A 1 227 ? -18.322 -0.536 15.395 1.00 98.25 227 THR A C 1
ATOM 1704 O O . THR A 1 227 ? -18.938 -1.591 15.242 1.00 98.25 227 THR A O 1
ATOM 1707 N N . ILE A 1 228 ? -17.287 -0.415 16.220 1.00 98.50 228 ILE A N 1
ATOM 1708 C CA . ILE A 1 228 ? -16.756 -1.473 17.089 1.00 98.50 228 ILE A CA 1
ATOM 1709 C C . ILE A 1 228 ? -16.655 -0.959 18.521 1.00 98.50 228 ILE A C 1
ATOM 1711 O O . ILE A 1 228 ? -16.425 0.222 18.746 1.00 98.50 228 ILE A O 1
ATOM 1715 N N . GLY A 1 229 ? -16.816 -1.828 19.510 1.00 98.06 229 GLY A N 1
ATOM 1716 C CA . GLY A 1 229 ? -16.727 -1.413 20.905 1.00 98.06 229 GLY A CA 1
ATOM 1717 C C . GLY A 1 229 ? -16.537 -2.568 21.870 1.00 98.06 229 GLY A C 1
ATOM 1718 O O . GLY A 1 229 ? -16.651 -3.740 21.495 1.00 98.06 229 GLY A O 1
ATOM 1719 N N . TYR A 1 230 ? -16.273 -2.221 23.122 1.00 97.75 230 TYR A N 1
ATOM 1720 C CA . TYR A 1 230 ? -16.185 -3.159 24.235 1.00 97.75 230 TYR A CA 1
ATOM 1721 C C . TYR A 1 230 ? -16.691 -2.502 25.520 1.00 97.75 230 TYR A C 1
ATOM 1723 O O . TYR A 1 230 ? -16.625 -1.280 25.677 1.00 97.75 230 TYR A O 1
ATOM 1731 N N . ASP A 1 231 ? -17.192 -3.325 26.434 1.00 96.88 231 ASP A N 1
ATOM 1732 C CA . ASP A 1 231 ? -17.647 -2.868 27.742 1.00 96.88 231 ASP A CA 1
ATOM 1733 C C . ASP A 1 231 ? -16.480 -3.000 28.724 1.00 96.88 231 ASP A C 1
ATOM 1735 O O . ASP A 1 231 ? -15.905 -4.081 28.872 1.00 96.88 231 ASP A O 1
ATOM 1739 N N . TYR A 1 232 ? -16.100 -1.898 29.369 1.00 94.19 232 TYR A N 1
ATOM 1740 C CA . TYR A 1 232 ? -14.951 -1.866 30.284 1.00 94.19 232 TYR A CA 1
ATOM 1741 C C . TYR A 1 232 ? -15.364 -1.882 31.760 1.00 94.19 232 TYR A C 1
ATOM 1743 O O . TYR A 1 232 ? -14.550 -2.175 32.635 1.00 94.19 232 TYR A O 1
ATOM 1751 N N . ALA A 1 233 ? -16.634 -1.594 32.043 1.00 94.31 233 ALA A N 1
ATOM 1752 C CA . ALA A 1 233 ? -17.269 -1.763 33.344 1.00 94.31 233 ALA A CA 1
ATOM 1753 C C . ALA A 1 233 ? -18.784 -1.979 33.147 1.00 94.31 233 ALA A C 1
ATOM 1755 O O . ALA A 1 233 ? -19.294 -1.757 32.048 1.00 94.31 233 ALA A O 1
ATOM 1756 N N . PRO A 1 234 ? -19.539 -2.420 34.171 1.00 94.06 234 PRO A N 1
ATOM 1757 C CA . PRO A 1 234 ? -20.980 -2.630 34.040 1.00 94.06 234 PRO A CA 1
ATOM 1758 C C . PRO A 1 234 ? -21.711 -1.376 33.539 1.00 94.06 234 PRO A C 1
ATOM 1760 O O . PRO A 1 234 ? -21.729 -0.355 34.219 1.00 94.06 234 PRO A O 1
ATOM 1763 N N . GLY A 1 235 ? -22.301 -1.461 32.344 1.00 92.75 235 GLY A N 1
ATOM 1764 C CA . GLY A 1 235 ? -23.019 -0.353 31.700 1.00 92.75 235 GLY A CA 1
ATOM 1765 C C . GLY A 1 235 ? -22.132 0.703 31.030 1.00 92.75 235 GLY A C 1
ATOM 1766 O O . GLY A 1 235 ? -22.657 1.552 30.317 1.00 92.75 235 GLY A O 1
ATOM 1767 N N . TRP A 1 236 ? -20.813 0.634 31.209 1.00 96.00 236 TRP A N 1
ATOM 1768 C CA . TRP A 1 236 ? -19.854 1.546 30.598 1.00 96.00 236 TRP A CA 1
ATOM 1769 C C . TRP A 1 236 ? -19.218 0.915 29.368 1.00 96.00 236 TRP A C 1
ATOM 1771 O O . TRP A 1 236 ? -18.646 -0.179 29.438 1.00 96.00 236 TRP A O 1
ATOM 1781 N N . ARG A 1 237 ? -19.275 1.634 28.250 1.00 97.06 237 ARG A N 1
ATOM 1782 C CA . ARG A 1 237 ? -18.812 1.128 26.961 1.00 97.06 237 ARG A CA 1
ATOM 1783 C C . ARG A 1 237 ? -17.951 2.147 26.241 1.00 97.06 237 ARG A C 1
ATOM 1785 O O . ARG A 1 237 ? -18.243 3.337 26.238 1.00 97.06 237 ARG A O 1
ATOM 1792 N N . TRP A 1 238 ? -16.910 1.649 25.589 1.00 97.81 238 TRP A N 1
ATOM 1793 C CA . TRP A 1 238 ? -16.120 2.417 24.641 1.00 97.81 238 TRP A CA 1
ATOM 1794 C C . TRP A 1 238 ? -16.473 1.997 23.219 1.00 97.81 238 TRP A C 1
ATOM 1796 O O . TRP A 1 238 ? -16.486 0.802 22.913 1.00 97.81 238 TRP A O 1
ATOM 1806 N N . GLU A 1 239 ? -16.745 2.967 22.352 1.00 98.06 239 GLU A N 1
ATOM 1807 C CA . GLU A 1 239 ? -17.084 2.738 20.947 1.00 98.06 239 GLU A CA 1
ATOM 1808 C C . GLU A 1 239 ? -16.153 3.514 20.024 1.00 98.06 239 GLU A C 1
ATOM 1810 O O . GLU A 1 239 ? -15.761 4.641 20.313 1.00 98.06 239 GLU A O 1
ATOM 1815 N N . VAL A 1 240 ? -15.821 2.911 18.889 1.00 98.31 240 VAL A N 1
ATOM 1816 C CA . VAL A 1 240 ? -15.009 3.499 17.831 1.00 98.31 240 VAL A CA 1
ATOM 1817 C C . VAL A 1 240 ? -15.759 3.349 16.515 1.00 98.31 240 VAL A C 1
ATOM 1819 O O . VAL A 1 240 ? -16.039 2.232 16.078 1.00 98.31 240 VAL A O 1
ATOM 1822 N N . ASP A 1 241 ? -16.059 4.481 15.886 1.00 98.38 241 ASP A N 1
ATOM 1823 C CA . ASP A 1 241 ? -16.571 4.551 14.521 1.00 98.38 241 ASP A CA 1
ATOM 1824 C C . ASP A 1 241 ? -15.427 4.817 13.551 1.00 98.38 241 ASP A C 1
ATOM 1826 O O . ASP A 1 241 ? -14.610 5.714 13.774 1.00 98.38 241 ASP A O 1
ATOM 1830 N N . LEU A 1 242 ? -15.411 4.075 12.448 1.00 98.12 242 LEU A N 1
ATOM 1831 C CA . LEU A 1 242 ? -14.405 4.165 11.396 1.00 98.12 242 LEU A CA 1
ATOM 1832 C C . LEU A 1 242 ? -15.067 4.328 10.033 1.00 98.12 242 LEU A C 1
ATOM 1834 O O . LEU A 1 242 ? -15.939 3.543 9.663 1.00 98.12 242 LEU A O 1
ATOM 1838 N N . GLU A 1 243 ? -14.586 5.295 9.263 1.00 97.12 243 GLU A N 1
ATOM 1839 C CA . GLU A 1 243 ? -14.876 5.457 7.839 1.00 97.12 243 GLU A CA 1
ATOM 1840 C C . GLU A 1 243 ? -13.538 5.457 7.096 1.00 97.12 243 GLU A C 1
ATOM 1842 O O . GLU A 1 243 ? -12.707 6.334 7.320 1.00 97.12 243 GLU A O 1
ATOM 1847 N N . LEU A 1 244 ? -13.292 4.438 6.265 1.00 93.00 244 LEU A N 1
ATOM 1848 C CA . LEU A 1 244 ? -11.971 4.202 5.655 1.00 93.00 244 LEU A CA 1
ATOM 1849 C C . LEU A 1 244 ? -11.909 4.563 4.160 1.00 93.00 244 LEU A C 1
ATOM 1851 O O . LEU A 1 244 ? -10.821 4.652 3.584 1.00 93.00 244 LEU A O 1
ATOM 1855 N N . ALA A 1 245 ? -13.060 4.787 3.521 1.00 85.56 245 ALA A N 1
ATOM 1856 C CA . ALA A 1 245 ? -13.146 5.128 2.104 1.00 85.56 245 ALA A CA 1
ATOM 1857 C C . ALA A 1 245 ? -12.864 6.622 1.872 1.00 85.56 245 ALA A C 1
ATOM 1859 O O . ALA A 1 245 ? -13.506 7.483 2.463 1.00 85.56 245 ALA A O 1
ATOM 1860 N N . GLY A 1 246 ? -11.934 6.949 0.968 1.00 85.94 246 GLY A N 1
ATOM 1861 C CA . GLY A 1 246 ? -11.564 8.344 0.706 1.00 85.94 246 GLY A CA 1
ATOM 1862 C C . GLY A 1 246 ? -10.885 8.987 1.920 1.00 85.94 246 GLY A C 1
ATOM 1863 O O . GLY A 1 246 ? -9.881 8.466 2.398 1.00 85.94 246 GLY A O 1
ATOM 1864 N N . ALA A 1 247 ? -11.405 10.113 2.413 1.00 89.88 247 ALA A N 1
ATOM 1865 C CA . ALA A 1 247 ? -10.909 10.720 3.650 1.00 89.88 247 ALA A CA 1
ATOM 1866 C C . ALA A 1 247 ? -11.185 9.786 4.837 1.00 89.88 247 ALA A C 1
ATOM 1868 O O . ALA A 1 247 ? -12.329 9.395 5.054 1.00 89.88 247 ALA A O 1
ATOM 1869 N N . VAL A 1 248 ? -10.153 9.448 5.611 1.00 96.44 248 VAL A N 1
ATOM 1870 C CA . VAL A 1 248 ? -10.312 8.534 6.745 1.00 96.44 248 VAL A CA 1
ATOM 1871 C C . VAL A 1 248 ? -10.790 9.313 7.961 1.00 96.44 248 VAL A C 1
ATOM 1873 O O . VAL A 1 248 ? -10.221 10.355 8.292 1.00 96.44 248 VAL A O 1
ATOM 1876 N N . ALA A 1 249 ? -11.813 8.809 8.645 1.00 97.88 249 ALA A N 1
ATOM 1877 C CA . ALA A 1 249 ? -12.296 9.363 9.902 1.00 97.88 249 ALA A CA 1
ATOM 1878 C C . ALA A 1 249 ? -12.363 8.285 10.987 1.00 97.88 249 ALA A C 1
ATOM 1880 O O . ALA A 1 249 ? -12.780 7.155 10.733 1.00 97.88 249 ALA A O 1
ATOM 1881 N N . MET A 1 250 ? -11.972 8.665 12.203 1.00 98.38 250 MET A N 1
ATOM 1882 C CA . MET A 1 250 ? -12.092 7.843 13.404 1.00 98.38 250 MET A CA 1
ATOM 1883 C C . MET A 1 250 ? -12.718 8.676 14.521 1.00 98.38 250 MET A C 1
ATOM 1885 O O . MET A 1 250 ? -12.197 9.735 14.871 1.00 98.38 250 MET A O 1
ATOM 1889 N N . VAL A 1 251 ? -13.829 8.210 15.089 1.00 98.44 251 VAL A N 1
ATOM 1890 C CA . VAL A 1 251 ? -14.479 8.854 16.239 1.00 98.44 251 VAL A CA 1
ATOM 1891 C C . VAL A 1 251 ? -14.532 7.865 17.384 1.00 98.44 251 VAL A C 1
ATOM 1893 O O . VAL A 1 251 ? -15.108 6.794 17.234 1.00 98.44 251 VAL A O 1
ATOM 1896 N N . MET A 1 252 ? -13.957 8.231 18.526 1.00 98.06 252 MET A N 1
ATOM 1897 C CA . MET A 1 252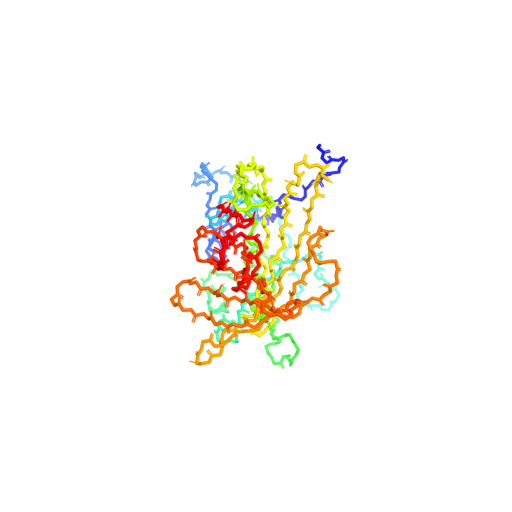 ? -14.032 7.420 19.736 1.00 98.06 252 MET A CA 1
ATOM 1898 C C . MET A 1 252 ? -14.990 8.047 20.737 1.00 98.06 252 MET A C 1
ATOM 1900 O O . MET A 1 252 ? -14.921 9.255 20.990 1.00 98.06 252 MET A O 1
ATOM 1904 N N . ARG A 1 253 ? -15.871 7.229 21.309 1.00 97.69 253 ARG A N 1
ATOM 1905 C CA . ARG A 1 253 ? -16.908 7.645 22.247 1.00 97.69 253 ARG A CA 1
ATOM 1906 C C . ARG A 1 253 ? -16.828 6.862 23.535 1.00 97.69 253 ARG A C 1
ATOM 1908 O O . ARG A 1 253 ? -16.681 5.641 23.521 1.00 97.69 253 ARG A O 1
ATOM 1915 N N . ASN A 1 254 ? -17.055 7.579 24.623 1.00 97.00 254 ASN A N 1
ATOM 1916 C CA . ASN A 1 254 ? -17.443 6.963 25.871 1.00 97.00 254 ASN A CA 1
ATOM 1917 C C . ASN A 1 254 ? -18.974 6.946 25.959 1.00 97.00 254 ASN A C 1
ATOM 1919 O O . ASN A 1 254 ? -19.625 7.953 25.668 1.00 97.00 254 ASN A O 1
ATOM 1923 N N . VAL A 1 255 ? -19.543 5.809 26.342 1.00 96.75 255 VAL A N 1
ATOM 1924 C CA . VAL A 1 255 ? -20.978 5.615 26.538 1.00 96.75 255 VAL A CA 1
ATOM 1925 C C . VAL A 1 255 ? -21.235 5.484 28.030 1.00 96.75 255 VAL A C 1
ATOM 1927 O O . VAL A 1 255 ? -20.895 4.475 28.651 1.00 96.75 255 VAL A O 1
ATOM 1930 N N . VAL A 1 256 ? -21.828 6.535 28.593 1.00 95.25 256 VAL A N 1
ATOM 1931 C CA . VAL A 1 256 ? -22.129 6.629 30.023 1.00 95.25 256 VAL A CA 1
ATOM 1932 C C . VAL A 1 256 ? -23.449 5.906 30.309 1.00 95.25 256 VAL A C 1
ATOM 1934 O O . VAL A 1 256 ? -24.442 6.201 29.630 1.00 95.25 256 VAL A O 1
ATOM 1937 N N . PRO A 1 257 ? -23.505 4.987 31.290 1.00 94.38 257 PRO A N 1
ATOM 1938 C CA . PRO A 1 257 ? -24.752 4.339 31.666 1.00 94.38 257 PRO A CA 1
ATOM 1939 C C . PRO A 1 257 ? -25.755 5.323 32.274 1.00 94.38 257 PRO A C 1
ATOM 1941 O O . PRO A 1 257 ? -25.412 6.397 32.768 1.00 94.38 257 PRO A O 1
ATOM 1944 N N . GLU A 1 258 ? -27.028 4.935 32.264 1.00 92.50 258 GLU A N 1
ATOM 1945 C CA . GLU A 1 258 ? -28.053 5.666 33.005 1.00 92.50 258 GLU A CA 1
ATOM 1946 C C . GLU A 1 258 ? -27.787 5.617 34.516 1.00 92.50 258 GLU A C 1
ATOM 1948 O O . GLU A 1 258 ? -27.381 4.588 35.055 1.00 92.50 258 GLU A O 1
ATOM 1953 N N . GLY A 1 259 ? -28.080 6.719 35.211 1.00 86.56 259 GLY A N 1
ATOM 1954 C CA . GLY A 1 259 ? -27.989 6.798 36.673 1.00 86.56 259 GLY A CA 1
ATOM 1955 C C . GLY A 1 259 ? -26.639 7.260 37.226 1.00 86.56 259 GLY A C 1
ATOM 1956 O O . GLY A 1 259 ? -26.531 7.421 38.438 1.00 86.56 259 GLY A O 1
ATOM 1957 N N . GLU A 1 260 ? -25.651 7.513 36.368 1.00 87.44 260 GLU A N 1
ATOM 1958 C CA . GLU A 1 260 ? -24.397 8.179 36.739 1.00 87.44 260 GLU A CA 1
ATOM 1959 C C . GLU A 1 260 ? -24.572 9.702 36.856 1.00 87.44 260 GLU A C 1
ATOM 1961 O O . GLU A 1 260 ? -25.499 10.291 36.288 1.00 87.44 260 GLU A O 1
ATOM 1966 N N . ASP A 1 261 ? -23.658 10.357 37.576 1.00 78.56 261 ASP A N 1
ATOM 1967 C CA . ASP A 1 261 ? -23.633 11.816 37.699 1.00 78.56 261 ASP A CA 1
ATOM 1968 C C . ASP A 1 261 ? -23.269 12.466 36.349 1.00 78.56 261 ASP A C 1
ATOM 1970 O O . ASP A 1 261 ? -22.100 12.584 35.980 1.00 78.56 261 ASP A O 1
ATOM 1974 N N . GLY A 1 262 ? -24.281 12.907 35.597 1.00 77.75 262 GLY A N 1
ATOM 1975 C CA . GLY A 1 262 ? -24.112 13.595 34.314 1.00 77.75 262 GLY A CA 1
ATOM 1976 C C . GLY A 1 262 ? -25.108 13.143 33.241 1.00 77.75 262 GLY A C 1
ATOM 1977 O O . GLY A 1 262 ? -26.049 12.401 33.526 1.00 77.75 262 GLY A O 1
ATOM 1978 N N . PRO A 1 263 ? -24.959 13.619 31.991 1.00 83.62 263 PRO A N 1
ATOM 1979 C CA . PRO A 1 263 ? -25.776 13.144 30.882 1.00 83.62 263 PRO A CA 1
ATOM 1980 C C . PRO A 1 263 ? -25.381 11.709 30.504 1.00 83.62 263 PRO A C 1
ATOM 1982 O O . PRO A 1 263 ? -24.235 11.450 30.144 1.00 83.62 263 PRO A O 1
ATOM 1985 N N . ALA A 1 264 ? -26.350 10.795 30.555 1.00 91.12 264 ALA A N 1
ATOM 1986 C CA . ALA A 1 264 ? -26.190 9.431 30.064 1.00 91.12 264 ALA A CA 1
ATOM 1987 C C . ALA A 1 264 ? -26.100 9.385 28.528 1.00 91.12 264 ALA A C 1
ATOM 1989 O O . ALA A 1 264 ? -26.608 10.269 27.828 1.00 91.12 264 ALA A O 1
ATOM 1990 N N . GLY A 1 265 ? -25.509 8.310 28.010 1.00 93.81 265 GLY A N 1
ATOM 1991 C CA . GLY A 1 265 ? -25.373 8.049 26.581 1.00 93.81 265 GLY A CA 1
ATOM 1992 C C . GLY A 1 265 ? -23.986 8.367 26.010 1.00 93.81 265 GLY A C 1
ATOM 1993 O O . GLY A 1 265 ? -23.036 8.627 26.754 1.00 93.81 265 GLY A O 1
ATOM 1994 N N . PRO A 1 266 ? -23.844 8.282 24.676 1.00 95.88 266 PRO A N 1
ATOM 1995 C CA . PRO A 1 266 ? -22.563 8.445 24.008 1.00 95.88 266 PRO A CA 1
ATOM 1996 C C . PRO A 1 266 ? -22.147 9.916 23.933 1.00 95.88 266 PRO A C 1
ATOM 1998 O O . PRO A 1 266 ? -22.940 10.786 23.565 1.00 95.88 266 PRO A O 1
ATOM 2001 N N . TYR A 1 267 ? -20.867 10.183 24.166 1.00 96.62 267 TYR A N 1
ATOM 2002 C CA . TYR A 1 267 ? -20.240 11.445 23.790 1.00 96.62 267 TYR A CA 1
ATOM 2003 C C . TYR A 1 267 ? -18.862 11.207 23.178 1.00 96.62 267 TYR A C 1
ATOM 2005 O O . TYR A 1 267 ? -18.118 10.319 23.589 1.00 96.62 267 TYR A O 1
ATOM 2013 N N . ASP A 1 268 ? -18.518 12.026 22.186 1.00 97.94 268 ASP A N 1
ATOM 2014 C CA . ASP A 1 268 ? -17.227 11.922 21.510 1.00 97.94 268 ASP A CA 1
ATOM 2015 C C . ASP A 1 268 ? -16.104 12.401 22.434 1.00 97.94 268 ASP A C 1
ATOM 2017 O O . ASP A 1 268 ? -16.184 13.510 22.967 1.00 97.94 268 ASP A O 1
ATOM 2021 N N . VAL A 1 269 ? -15.063 11.585 22.572 1.00 97.44 269 VAL A N 1
ATOM 2022 C CA . VAL A 1 269 ? -13.820 11.886 23.300 1.00 97.44 269 VAL A CA 1
ATOM 2023 C C . VAL A 1 269 ? -12.720 12.249 22.307 1.00 97.44 269 VAL A C 1
ATOM 2025 O O . VAL A 1 269 ? -12.003 13.228 22.500 1.00 97.44 269 VAL A O 1
ATOM 2028 N N . MET A 1 270 ? -12.636 11.511 21.195 1.00 97.94 270 MET A N 1
ATOM 2029 C CA . MET A 1 270 ? -11.690 11.774 20.112 1.00 97.94 270 MET A CA 1
ATOM 2030 C C . MET A 1 270 ? -12.401 11.866 18.768 1.00 97.94 270 MET A C 1
ATOM 2032 O O . MET A 1 270 ? -13.282 11.063 18.464 1.00 97.94 270 MET A O 1
ATOM 2036 N N . ARG A 1 271 ? -11.986 12.827 17.942 1.00 98.44 271 ARG A N 1
ATOM 2037 C CA . ARG A 1 271 ? -12.419 12.970 16.547 1.00 98.44 271 ARG A CA 1
ATOM 2038 C C . ARG A 1 271 ? -11.200 13.193 15.676 1.00 98.44 271 ARG A C 1
ATOM 2040 O O . ARG A 1 271 ? -10.620 14.277 15.694 1.00 98.44 271 ARG A O 1
ATOM 2047 N N . ALA A 1 272 ? -10.829 12.182 14.912 1.00 98.31 272 ALA A N 1
ATOM 2048 C CA . ALA A 1 272 ? -9.702 12.246 14.008 1.00 98.31 272 ALA A CA 1
ATOM 2049 C C . ALA A 1 272 ? -10.147 12.180 12.546 1.00 98.31 272 ALA A C 1
ATOM 2051 O O . ALA A 1 272 ? -11.116 11.499 12.199 1.00 98.31 272 ALA A O 1
ATOM 2052 N N . ARG A 1 273 ? -9.442 12.927 11.697 1.00 98.12 273 ARG A N 1
ATOM 2053 C CA . ARG A 1 273 ? -9.656 12.972 10.250 1.00 98.12 273 ARG A CA 1
ATOM 2054 C C . ARG A 1 273 ? -8.320 13.081 9.540 1.00 98.12 273 ARG A C 1
ATOM 2056 O O . ARG A 1 273 ? -7.523 13.940 9.908 1.00 98.12 273 ARG A O 1
ATOM 2063 N N . TRP A 1 274 ? -8.125 12.278 8.500 1.00 98.00 274 TRP A N 1
ATOM 2064 C CA . TRP A 1 274 ? -6.916 12.269 7.680 1.00 98.00 274 TRP A CA 1
ATOM 2065 C C . TRP A 1 274 ? -7.24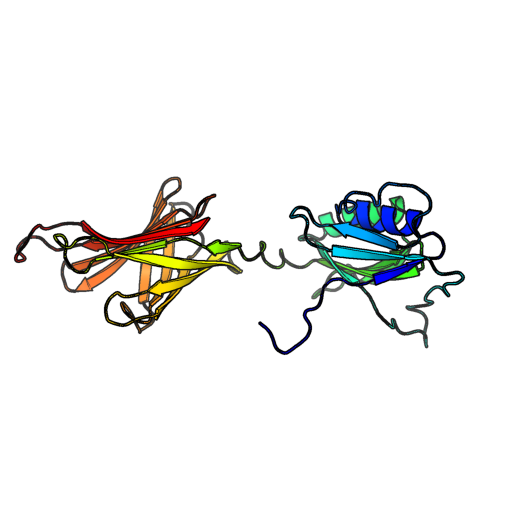6 12.208 6.188 1.00 98.00 274 TRP A C 1
ATOM 2067 O O . TRP A 1 274 ? -8.230 11.582 5.784 1.00 98.00 274 TRP A O 1
ATOM 2077 N N . THR A 1 275 ? -6.408 12.845 5.372 1.00 92.31 275 THR A N 1
ATOM 2078 C CA . THR A 1 275 ? -6.518 12.893 3.904 1.00 92.31 275 THR A CA 1
ATOM 2079 C C . THR A 1 275 ? -5.166 12.752 3.235 1.00 92.31 275 THR A C 1
ATOM 2081 O O . THR A 1 275 ? -4.152 13.090 3.894 1.00 92.31 275 THR A O 1
#

InterPro domains:
  IPR029068 Glyoxalase/Bleomycin resistance protein/Dihydroxybiphenyl dioxygenase [G3DSA:3.10.180.10] (2-137)
  IPR029068 Glyoxalase/Bleomycin resistance protein/Dihydroxybiphenyl dioxygenase [SSF54593] (4-134)
  IPR037523 Vicinal oxygen chelate (VOC), core domain [PS51819] (6-131)
  IPR041581 Glyoxalase-like domain, group 6 [PF18029] (10-129)

Foldseek 3Di:
DDPDDDDQEEEAEAQPQPLLCVLCCQLVVWDWDPPQVDPDDQKTFTADPVRGTYYMYGHDNDDDAFPPPDPPGDQPDEAEAEDADLVVQVVSVVSNVVSPKAWRDADCVPPPKRKTWIAHNRRGIYMYIHDNPDKPDFDKWKWWKWFDDDLPDDTDIDIKIWTWIADPQRKIKIKMWHADPPPGIKIKIKIKHDADPVFKIKMWMDIPPPHHDIDIWIFGDDPQKTKTWDAPDVQWIKIWIWGDPDKTKIWIWIAAGPPDDDDGGIGTRMIIITD

pLDDT: mean 92.97, std 8.31, range [49.69, 98.62]

Radius of gyration: 25.72 Å; Cα contacts (8 Å, |Δi|>4): 602; chains: 1; bounding box: 57×47×67 Å

Mean predicted aligned error: 12.21 Å

Sequence (275 aa):
MSDVPRLLHTVLDAVDVRAEAEFWRELLGLAYRPGDEAAGADWLVLLDGGGGRGLAIQEVEALTPTRWPAPGHPSVSHLDTTVATREELDAADERVLALGGELRLDRTDDPDEPLRAYASPAGHVFCVFVAPPADEPRRRLTGTCAFRLMPTDDFVTTPSTLSVDAAAGGAQLLTYTWLHPEDGEQAGSLLLGAPSADGGVTAAWTDTWHQRDLTLLTGATRGPVTTIGYDYAPGWRWEVDLELAGAVAMVMRNVVPEGEDGPAGPYDVMRARWT

Solvent-accessible surface area (backbone atoms only — not comparable to full-atom values): 14997 Å² total; per-residue (Å²): 131,78,96,63,90,76,92,68,62,58,74,44,72,17,65,54,32,63,64,43,43,51,38,52,28,62,75,70,66,35,39,68,40,94,76,52,81,53,85,92,63,58,61,40,47,30,16,40,93,87,70,46,63,54,40,31,28,32,49,38,96,74,71,85,60,64,60,48,81,44,92,96,30,76,77,92,64,66,48,83,45,75,31,62,36,69,71,49,48,53,55,46,50,56,51,40,49,74,60,53,28,41,87,61,45,84,40,59,83,41,92,88,57,28,23,40,30,31,25,43,74,57,31,53,39,33,36,46,31,45,37,68,72,76,59,61,74,65,44,73,27,44,40,37,29,30,38,31,89,51,88,84,50,72,69,52,73,34,67,22,42,38,38,43,32,66,40,84,85,69,17,38,36,38,41,35,40,33,56,44,97,85,78,39,81,37,44,36,40,37,42,36,47,46,62,45,100,88,20,41,30,48,32,40,36,34,23,72,76,88,33,77,59,86,40,71,27,43,39,38,50,58,89,76,39,35,41,33,30,42,71,84,48,95,67,29,32,42,38,38,39,36,29,74,72,81,59,32,36,42,37,32,27,47,28,40,38,81,91,53,99,68,83,56,42,76,38,76,32,35,46,32,42,30,90

Secondary structure (DSSP, 8-state):
--SS-----EEEEESSHHHHHHHHHHHTT-EEPTTTTSTT-SEEEEE-TTS-EEEEEEE-S--PPP-TTSTT---S-EEEEEESSHHHHHHHHHHHHHTT-EEEEEETT-SS--EEEEE-TT--EEEEEE-S---S--EEEEEEEEE-SSTTSPPEEEEEEEEEEEEGGGEEEEEEEEEETTTEEEEEEEEEPPPPTTSEEEEEEEETTTEEEEEEEEEEEETTEEEEEEEEETTEEEEEEEE-SSSEEEEEEEEEPTTSSS--EEEEEEEEEE-

Nearest PDB structures (foldseek):
  4pav-assembly1_A  TM=7.693E-01  e=2.990E-06  Staphylococcus aureus
  4pav-assembly2_B  TM=7.570E-01  e=2.691E-06  Staphylococcus aureus
  4gym-assembly1_B  TM=7.071E-01  e=1.377E-05  Conexibacter woesei DSM 14684
  4gym-assembly1_A  TM=7.233E-01  e=3.372E-05  Conexibacter woesei DSM 14684
  4g6x-assembly1_A-2  TM=6.066E-01  e=2.772E-04  Catenulispora acidiphila DSM 44928